Protein 2YH9 (pdb70)

Sequence (195 aa):
VSKIRRVGTQQQVAYALGTPLSDPFGTTNTWFYVFRQQPGHEGVTQQTLTLTFNSSGVLTNIDNKPVSKIRVGTQQQVAYALGTPLSDPFGTNTWFYVFRQQPGHEGVTQQTLTLTFNSSGVLTNIDNKPALVSKIRVGTQQQVAYALGTPLSDPFGTNTWFYVFRQQPGHEGVTQQTLTLTFNSSGVLTNIDNKPA

Foldseek 3Di:
DVCDDPDDQVSVCVRPNHDVDDCQQDFKDKAFDPPDPPDDDDDTWMWIWGDDNVRHTDDIDIDD/DVLDDPDDPVSVCVVPNDDVDDPPQDFKDKAFDPPDPPDDDDDTWMWIWGADRVRHTDDIDTPPDD/DWDDDPDDQVVVCVTPNDDVDDPAQDFKDKAFDPPDPPDDDDDTWMWIWGADNVGHTDDIDRPVD

Radius of gyration: 19.08 Å; Cα contacts (8 Å, |Δi|>4): 397; chains: 3; bounding box: 47×49×47 Å

Secondary structure (DSSP, 8-state):
-TT-----HHHHHHHH-S-----TT-SEEEEE--S-TT--SSS--EEEEEE-TTS-EEEEEEE-/-TT-----HHHHHHHH-S-----TT-SEEE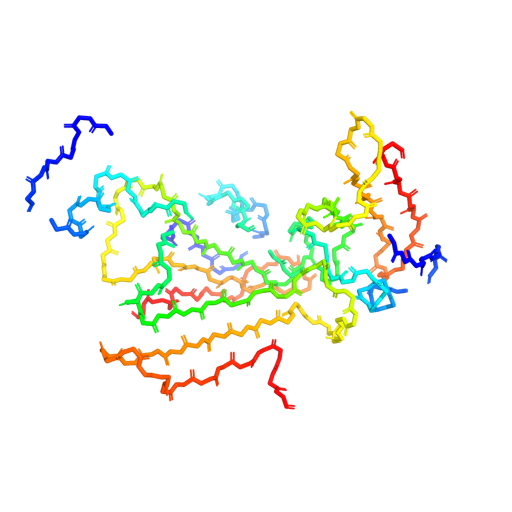EE--S-TT--SSS--EEEEEE-TTS-EEEEEEES--/--------HHHHHHHH-S-----TT-SEEEEE--S-TT--SSS--EEEEEE-TTS-EEEEE----

Solvent-accessible surface area: 13036 Å² total

InterPro domains:
  IPR007450 Outer membrane protein assembly factor BamE domain [PF04355] (35-104)
  IPR026592 Outer membrane protein assembly factor BamE [MF_00925] (4-112)
  IPR026592 Outer membrane protein assembly factor BamE [PTHR37482] (1-111)
  IPR037873 BamE-like [G3DSA:3.30.1450.10] (34-113)

CATH classification: 3.30.1450.10

GO terms:
  GO:0009279 cell outer membrane (C, EXP)
  GO:0042802 identical protein binding (F, IPI)
  GO:0005515 protein binding (F, IPI)
  GO:0005515 protein binding (F, IDA)
  GO:0043165 Gram-negative-bacterium-type cell outer membrane assembly (P, IDA)
  GO:0030674 protein-macromolecule adaptor activity (F, IDA)
  GO:1990063 Bam protein complex (C, IDA)
  GO:0051205 protein insertion into membrane (P, IDA)
  GO:0043165 Gram-negative-bacterium-type cell outer membrane assembly (P, IMP)
  GO:0051205 protein insertion into membrane (P, IMP)
  GO:0046677 response to antibiotic (P, IMP)
  GO:0030674 protein-macromolecule adaptor activity (F, IPI)
  GO:0016020 membrane (C, IDA)

B-factor: mean 21.8, std 9.08, range [7.45, 62.68]

Nearest PDB structures (foldseek):
  2yh9-assembly1_B  TM=1.015E+00  e=2.373E-11  Escherichia coli K-12
  2yh9-assembly1_C-2  TM=9.923E-01  e=1.498E-09  Escherichia coli K-12
  2kxx-assembly1_A  TM=4.843E-01  e=1.436E-06  Escherichia coli K-12
  2km7-assembly1_A  TM=4.233E-01  e=6.189E-07  Escherichia coli K-12
  7jrk-assembly1_B  TM=4.528E-01  e=9.337E-04  Pseudomonas aeruginosa

Structure (mmCIF, N/CA/C/O backbone):
data_2YH9
#
_entry.id   2YH9
#
_cell.length_a   69.660
_cell.length_b   96.520
_cell.length_c   50.490
_cell.angle_alpha   90.00
_cell.angle_beta   134.06
_cell.angle_gamma   90.00
#
_symmetry.space_group_name_H-M   'C 1 2 1'
#
loop_
_entity.id
_entity.type
_entity.pdbx_description
1 polymer 'SMALL PROTEIN A'
2 water water
#
loop_
_atom_site.group_PDB
_atom_site.id
_atom_site.type_symbol
_atom_site.label_atom_id
_atom_site.label_alt_id
_atom_site.label_comp_id
_atom_site.label_asym_id
_atom_site.label_entity_id
_atom_site.label_seq_id
_atom_site.pdbx_PDB_ins_code
_atom_site.Cartn_x
_atom_site.Cartn_y
_atom_site.Cartn_z
_atom_site.occupancy
_atom_site.B_iso_or_equiv
_atom_site.auth_seq_id
_atom_site.auth_comp_id
_atom_site.auth_asym_id
_atom_site.auth_atom_id
_atom_site.pdbx_PDB_model_num
ATOM 1 N N . VAL A 1 10 ? -21.390 51.075 -1.640 1.00 50.64 5 VAL A N 1
ATOM 2 C CA . VAL A 1 10 ? -21.535 51.492 -0.211 1.00 50.19 5 VAL A CA 1
ATOM 3 C C . VAL A 1 10 ? -23.018 51.651 0.219 1.00 49.86 5 VAL A C 1
ATOM 4 O O . VAL A 1 10 ? -23.409 51.316 1.345 1.00 50.13 5 VAL A O 1
ATOM 8 N N . SER A 1 11 ? -23.850 52.157 -0.687 1.00 48.43 6 SER A N 1
ATOM 9 C CA . SER A 1 11 ? -25.295 52.111 -0.495 1.00 46.71 6 SER A CA 1
ATOM 10 C C . SER A 1 11 ? -25.726 50.665 -0.745 1.00 45.09 6 SER A C 1
ATOM 11 O O . SER A 1 11 ? -26.888 50.283 -0.527 1.00 46.28 6 SER A O 1
ATOM 14 N N . LYS A 1 12 ? -24.771 49.853 -1.184 1.00 42.35 7 LYS A N 1
ATOM 15 C CA . LYS A 1 12 ? -25.026 48.452 -1.502 1.00 39.89 7 LYS A CA 1
ATOM 16 C C . LYS A 1 12 ? -24.998 47.576 -0.247 1.00 36.54 7 LYS A C 1
ATOM 17 O O . LYS A 1 12 ? -25.191 46.350 -0.339 1.00 37.48 7 LYS A O 1
ATOM 23 N N . ILE A 1 13 ? -24.752 48.182 0.918 1.00 31.14 8 ILE A N 1
ATOM 24 C CA . ILE A 1 13 ? -24.752 47.416 2.137 1.00 26.82 8 ILE A CA 1
ATOM 25 C C . ILE A 1 13 ? -25.721 47.967 3.189 1.00 25.77 8 ILE A C 1
ATOM 26 O O . ILE A 1 13 ? -26.044 49.166 3.191 1.00 26.94 8 ILE A O 1
ATOM 31 N N . ARG A 1 14 ? -26.146 47.073 4.084 1.00 24.38 9 ARG A N 1
ATOM 32 C CA A ARG A 1 14 ? -27.020 47.410 5.215 0.50 23.63 9 ARG A CA 1
ATOM 33 C CA B ARG A 1 14 ? -27.008 47.419 5.216 0.50 23.76 9 ARG A CA 1
ATOM 34 C C . ARG A 1 14 ? -26.686 46.623 6.497 1.00 22.36 9 ARG A C 1
ATOM 35 O O . ARG A 1 14 ? -26.393 45.420 6.439 1.00 21.40 9 ARG A O 1
ATOM 50 N N . VAL A 1 15 ? -26.763 47.289 7.645 1.00 21.74 10 VAL A N 1
ATOM 51 C CA . VAL A 1 15 ? -26.713 46.645 8.978 1.00 21.94 10 VAL A CA 1
ATOM 52 C C . VAL A 1 15 ? -27.548 45.372 9.002 1.00 20.89 10 VAL A C 1
ATOM 53 O O . VAL A 1 15 ? -28.671 45.342 8.447 1.00 21.04 10 VAL A O 1
ATOM 57 N N . GLY A 1 16 ? -27.004 44.306 9.585 1.00 20.38 11 GLY A N 1
ATOM 58 C CA . GLY A 1 16 ? -27.662 43.015 9.608 1.00 20.76 11 GLY A CA 1
ATOM 59 C C . GLY A 1 16 ? -27.153 42.031 8.587 1.00 21.60 11 GLY A C 1
ATOM 60 O O . GLY A 1 16 ? -27.500 40.849 8.627 1.00 21.13 11 GLY A O 1
ATOM 69 N N . THR A 1 18 ? -24.517 39.554 6.770 1.00 17.60 13 THR A N 1
ATOM 70 C CA . THR A 1 18 ? -23.430 38.634 7.193 1.00 18.19 13 THR A CA 1
ATOM 71 C C . THR A 1 18 ? -22.167 39.067 6.481 1.00 17.00 13 THR A C 1
ATOM 72 O O . THR A 1 18 ? -22.262 39.905 5.536 1.00 15.37 13 THR A O 1
ATOM 76 N N . GLN A 1 19 ? -21.001 38.580 6.926 1.00 16.76 14 GLN A N 1
ATOM 77 C CA . GLN A 1 19 ? -19.776 38.828 6.179 1.00 16.49 14 GLN A CA 1
ATOM 78 C C . GLN A 1 19 ? -19.839 38.356 4.713 1.00 16.59 14 GLN A C 1
ATOM 79 O O . GLN A 1 19 ? -19.313 39.041 3.820 1.00 16.47 14 GLN A O 1
ATOM 85 N N . GLN A 1 20 ? -20.538 37.246 4.444 1.00 19.04 15 GLN A N 1
ATOM 86 C CA . GLN A 1 20 ? -20.733 36.757 3.064 1.00 20.00 15 GLN A CA 1
ATOM 87 C C . GLN A 1 20 ? -21.539 37.722 2.207 1.00 20.19 15 GLN A C 1
ATOM 88 O O . GLN A 1 20 ? -21.192 37.936 1.042 1.00 20.72 15 GLN A O 1
ATOM 94 N N . GLN A 1 21 ? -22.601 38.310 2.759 1.00 20.06 16 GLN A N 1
ATOM 95 C CA . GLN A 1 21 ? -23.370 39.322 2.043 1.00 19.01 16 GLN A CA 1
ATOM 96 C C . GLN A 1 21 ? -22.599 40.606 1.766 1.00 17.69 16 GLN A C 1
ATOM 97 O O . GLN A 1 21 ? -22.687 41.179 0.672 1.00 16.85 16 GLN A O 1
ATOM 103 N N . VAL A 1 22 ? -21.888 41.116 2.754 1.00 15.52 17 VAL A N 1
ATOM 104 C CA . VAL A 1 22 ? -21.036 42.281 2.501 1.00 15.22 17 VAL A CA 1
ATOM 105 C C . VAL A 1 22 ? -19.929 42.015 1.458 1.00 15.35 17 VAL A C 1
ATOM 106 O O . VAL A 1 22 ? -19.685 42.859 0.566 1.00 15.53 17 VAL A O 1
ATOM 110 N N . ALA A 1 23 ? -19.200 40.904 1.625 1.00 15.50 18 ALA A N 1
ATOM 111 C CA . ALA A 1 23 ? -18.136 40.559 0.674 1.00 16.15 18 ALA A CA 1
ATOM 112 C C . ALA A 1 23 ? -18.694 40.347 -0.761 1.00 16.91 18 ALA A C 1
ATOM 113 O O . ALA A 1 23 ? -18.027 40.670 -1.773 1.00 16.13 18 ALA A O 1
ATOM 115 N N . TYR A 1 24 ? -19.910 39.837 -0.867 1.00 17.61 19 TYR A N 1
ATOM 116 C CA . TYR A 1 24 ? -20.566 39.751 -2.180 1.00 19.54 19 TYR A CA 1
ATOM 117 C C . TYR A 1 24 ? -20.848 41.140 -2.764 1.00 19.38 19 TYR A C 1
ATOM 118 O O . TYR A 1 24 ? -20.601 41.367 -3.949 1.00 19.39 19 TYR A O 1
ATOM 127 N N . ALA A 1 25 ? -21.270 42.085 -1.931 1.00 19.37 20 ALA A N 1
ATOM 128 C CA . ALA A 1 25 ? -21.536 43.486 -2.409 1.00 19.67 20 ALA A CA 1
ATOM 129 C C . ALA A 1 25 ? -20.307 44.333 -2.702 1.00 20.15 20 ALA A C 1
ATOM 130 O O . ALA A 1 25 ? -20.257 45.032 -3.723 1.00 20.40 20 ALA A O 1
ATOM 132 N N . LEU A 1 26 ? -19.304 44.286 -1.824 1.00 18.01 21 LEU A N 1
ATOM 133 C CA . LEU A 1 26 ? -18.169 45.201 -1.913 1.00 18.65 21 LEU A CA 1
ATOM 134 C C . LEU A 1 26 ? -16.861 44.522 -2.209 1.00 17.73 21 LEU A C 1
ATOM 135 O O . LEU A 1 26 ? -15.864 45.207 -2.514 1.00 17.68 21 LEU A O 1
ATOM 140 N N . GLY A 1 27 ? -16.828 43.209 -2.031 1.00 16.66 22 GLY A N 1
ATOM 141 C CA . GLY A 1 27 ? -15.569 42.461 -2.070 1.00 14.40 22 GLY A CA 1
ATOM 142 C C . GLY A 1 27 ? -15.131 42.385 -0.603 1.00 13.82 22 GLY A C 1
ATOM 143 O O . GLY A 1 27 ? -15.760 43.021 0.286 1.00 13.07 22 GLY A O 1
ATOM 144 N N . THR A 1 28 ? -14.078 41.613 -0.360 1.00 12.81 23 THR A N 1
ATOM 145 C CA . THR A 1 28 ? -13.442 41.516 0.965 1.00 12.75 23 THR A CA 1
ATOM 146 C C . THR A 1 28 ? -12.697 42.856 1.119 1.00 12.26 23 THR A C 1
ATOM 147 O O . THR A 1 28 ? -12.452 43.576 0.112 1.00 12.03 23 THR A O 1
ATOM 151 N N . PRO A 1 29 ? -12.347 43.217 2.367 1.00 12.05 24 PRO A N 1
ATOM 152 C CA . PRO A 1 29 ? -11.733 44.538 2.628 1.00 11.21 24 PRO A CA 1
ATOM 153 C C . PRO A 1 29 ? -10.230 44.519 2.342 1.00 11.69 24 PRO A C 1
ATOM 154 O O . PRO A 1 29 ? -9.663 43.416 2.230 1.00 12.34 24 PRO A O 1
ATOM 158 N N . LEU A 1 30 ? -9.628 45.696 2.213 1.00 10.31 25 LEU A N 1
ATOM 159 C CA . LEU A 1 30 ? -8.195 45.789 1.980 1.00 10.13 25 LEU A CA 1
ATOM 160 C C . LEU A 1 30 ? -7.545 45.234 3.267 1.00 12.05 25 LEU A C 1
ATOM 161 O O . LEU A 1 30 ? -6.515 44.533 3.197 1.00 10.68 25 LEU A O 1
ATOM 174 N N . SER A 1 32 ? -8.104 43.844 7.642 1.00 13.75 27 SER A N 1
ATOM 175 C CA . SER A 1 32 ? -9.056 43.477 8.710 1.00 14.94 27 SER A CA 1
ATOM 176 C C . SER A 1 32 ? -8.249 43.118 9.929 1.00 14.42 27 SER A C 1
ATOM 177 O O . SER A 1 32 ? -6.980 42.961 9.885 1.00 13.82 27 SER A O 1
ATOM 180 N N . ASP A 1 33 ? -8.921 43.080 11.073 1.00 14.17 28 ASP A N 1
ATOM 181 C CA . ASP A 1 33 ? -8.050 42.922 12.275 1.00 13.55 28 ASP A CA 1
ATOM 182 C C . ASP A 1 33 ? -7.690 41.447 12.394 1.00 14.32 28 ASP A C 1
ATOM 183 O O . ASP A 1 33 ? -8.571 40.608 12.252 1.00 15.67 28 ASP A O 1
ATOM 188 N N . PRO A 1 34 ? -6.401 41.123 12.632 1.00 13.86 29 PRO A N 1
ATOM 189 C CA . PRO A 1 34 ? -5.917 39.710 12.528 1.00 14.03 29 PRO A CA 1
ATOM 190 C C . PRO A 1 34 ? -6.326 38.870 13.756 1.00 14.24 29 PRO A C 1
ATOM 191 O O . PRO A 1 34 ? -6.390 37.647 13.663 1.00 14.29 29 PRO A O 1
ATOM 195 N N . PHE A 1 35 ? -6.642 39.547 14.869 1.00 15.15 30 PHE A N 1
ATOM 196 C CA . PHE A 1 35 ? -6.982 38.798 16.090 1.00 16.75 30 PHE A CA 1
ATOM 197 C C . PHE A 1 35 ? -8.384 38.143 15.954 1.00 17.69 30 PHE A C 1
ATOM 198 O O . PHE A 1 35 ? -9.292 38.768 15.465 1.00 20.77 30 PHE A O 1
ATOM 206 N N . GLY A 1 36 ? -8.497 36.862 16.351 1.00 19.00 31 GLY A N 1
ATOM 207 C CA . GLY A 1 36 ? -9.730 36.115 16.205 1.00 20.26 31 GLY A CA 1
ATOM 208 C C . GLY A 1 36 ? -9.880 35.326 14.916 1.00 20.63 31 GLY A C 1
ATOM 209 O O . GLY A 1 36 ? -10.724 34.477 14.852 1.00 21.54 31 GLY A O 1
ATOM 210 N N . THR A 1 37 ? -9.017 35.552 13.914 1.00 19.56 32 THR A N 1
ATOM 211 C CA A THR A 1 37 ? -9.102 34.826 12.653 0.50 18.31 32 THR A CA 1
ATOM 212 C CA B THR A 1 37 ? -9.118 34.824 12.648 0.50 19.74 32 THR A CA 1
ATOM 213 C C . THR A 1 37 ? -8.235 33.585 12.654 1.00 18.40 32 THR A C 1
ATOM 214 O O . THR A 1 37 ? -7.314 33.465 13.493 1.00 18.11 32 THR A O 1
ATOM 221 N N . ASN A 1 38 ? -8.488 32.680 11.695 1.00 18.06 33 ASN A N 1
ATOM 222 C CA . ASN A 1 38 ? -7.794 31.378 11.662 1.00 19.82 33 ASN A CA 1
ATOM 223 C C . ASN A 1 38 ? -6.483 31.274 10.879 1.00 18.39 33 ASN A C 1
ATOM 224 O O . ASN A 1 38 ? -5.700 30.367 11.117 1.00 18.29 33 ASN A O 1
ATOM 229 N N . THR A 1 39 ? -6.241 32.204 9.967 1.00 15.34 34 THR A N 1
ATOM 230 C CA . THR A 1 39 ? -5.044 32.148 9.143 1.00 15.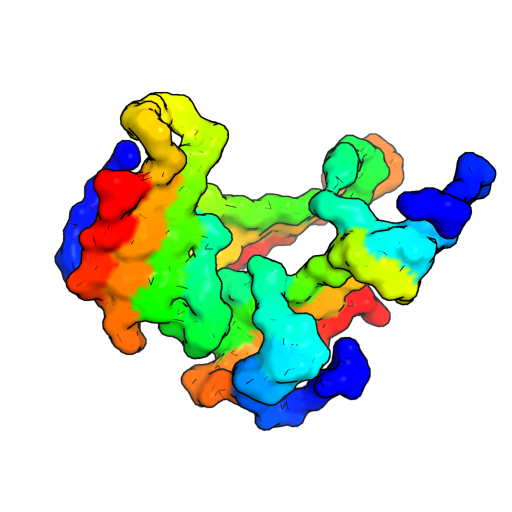74 34 THR A CA 1
ATOM 231 C C . THR A 1 39 ? -4.374 33.519 9.073 1.00 14.82 34 THR A C 1
ATOM 232 O O . THR A 1 39 ? -5.019 34.532 8.763 1.00 14.91 34 THR A O 1
ATOM 236 N N . TRP A 1 40 ? -3.078 33.507 9.363 1.00 12.88 35 TRP A N 1
ATOM 237 C CA . TRP A 1 40 ? -2.157 34.641 9.294 1.00 12.88 35 TRP A CA 1
ATOM 238 C C . TRP A 1 40 ? -1.063 34.331 8.283 1.00 13.02 35 TRP A C 1
ATOM 239 O O . TRP A 1 40 ? -0.457 33.223 8.323 1.00 13.81 35 TRP A O 1
ATOM 250 N N . PHE A 1 41 ? -0.789 35.311 7.413 1.00 11.49 36 PHE A N 1
ATOM 251 C CA . PHE A 1 41 ? 0.189 35.127 6.338 1.00 12.21 36 PHE A CA 1
ATOM 252 C C . PHE A 1 41 ? 1.219 36.229 6.397 1.00 11.81 36 PHE A C 1
ATOM 253 O O . PHE A 1 41 ? 0.866 37.434 6.370 1.00 11.63 36 PHE A O 1
ATOM 261 N N . TYR A 1 42 ? 2.501 35.848 6.495 1.00 10.65 37 TYR A N 1
ATOM 262 C CA . TYR A 1 42 ? 3.591 36.757 6.536 1.00 10.70 37 TYR A CA 1
ATOM 263 C C . TYR A 1 42 ? 4.349 36.666 5.240 1.00 12.14 37 TYR A C 1
ATOM 264 O O . TYR A 1 42 ? 4.528 35.565 4.667 1.00 12.29 37 TYR A O 1
ATOM 273 N N . VAL A 1 43 ? 4.800 37.834 4.750 1.00 12.61 38 VAL A N 1
ATOM 274 C CA . VAL A 1 43 ? 5.735 37.885 3.619 1.00 13.85 38 VAL A CA 1
ATOM 275 C C . VAL A 1 43 ? 6.845 38.804 4.063 1.00 14.30 38 VAL A C 1
ATOM 276 O O . VAL A 1 43 ? 6.634 40.008 4.233 1.00 14.40 38 VAL A O 1
ATOM 280 N N . PHE A 1 44 ? 8.045 38.259 4.277 1.00 15.56 39 PHE A N 1
ATOM 281 C CA . PHE A 1 44 ? 9.066 39.051 4.877 1.00 16.65 39 PHE A CA 1
ATOM 282 C C . PHE A 1 44 ? 9.845 39.855 3.857 1.00 16.49 39 PHE A C 1
ATOM 283 O O . PHE A 1 44 ? 10.876 39.389 3.376 1.00 17.05 39 PHE A O 1
ATOM 291 N N . ARG A 1 45 ? 9.340 41.043 3.533 1.00 16.41 40 ARG A N 1
ATOM 292 C CA . ARG A 1 45 ? 9.932 41.916 2.529 1.00 16.31 40 ARG A CA 1
ATOM 293 C C . ARG A 1 45 ? 10.523 43.137 3.142 1.00 16.04 40 ARG A C 1
ATOM 294 O O . ARG A 1 45 ? 10.056 43.613 4.183 1.00 15.58 40 ARG A O 1
ATOM 302 N N . GLN A 1 46 ? 11.464 43.690 2.394 1.00 14.73 41 GLN A N 1
ATOM 303 C CA . GLN A 1 46 ? 12.294 44.784 2.788 1.00 15.93 41 GLN A CA 1
ATOM 304 C C . GLN A 1 46 ? 12.815 44.653 4.217 1.00 17.98 41 GLN A C 1
ATOM 305 O O . GLN A 1 46 ? 12.903 45.652 4.906 1.00 19.61 41 GLN A O 1
ATOM 311 N N . GLN A 1 47 ? 13.159 43.431 4.596 1.00 19.81 42 GLN A N 1
ATOM 312 C CA . GLN A 1 47 ? 13.829 43.120 5.883 1.00 21.32 42 GLN A CA 1
ATOM 313 C C . GLN A 1 47 ? 15.197 42.512 5.600 1.00 20.87 42 GLN A C 1
ATOM 314 O O . GLN A 1 47 ? 15.287 41.425 5.045 1.00 21.11 42 GLN A O 1
ATOM 320 N N . PRO A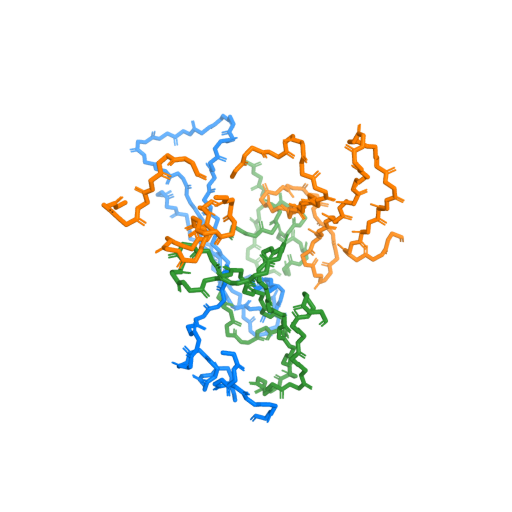 1 48 ? 16.278 43.219 5.962 1.00 22.12 43 PRO A N 1
ATOM 321 C CA . PRO A 1 48 ? 17.645 42.654 5.752 1.00 22.19 43 PRO A CA 1
ATOM 322 C C . PRO A 1 48 ? 17.776 41.249 6.345 1.00 22.93 43 PRO A C 1
ATOM 323 O O . PRO A 1 48 ? 17.023 40.881 7.276 1.00 23.03 43 PRO A O 1
ATOM 327 N N . GLY A 1 49 ? 18.703 40.456 5.836 1.00 22.35 44 GLY A N 1
ATOM 328 C CA . GLY A 1 49 ? 18.895 39.120 6.364 1.00 22.51 44 GLY A CA 1
ATOM 329 C C . GLY A 1 49 ? 18.145 38.040 5.642 1.00 22.34 44 GLY A C 1
ATOM 330 O O . GLY A 1 49 ? 18.252 36.877 5.997 1.00 22.62 44 GLY A O 1
ATOM 331 N N . HIS A 1 50 ? 17.414 38.416 4.595 1.00 20.69 45 HIS A N 1
ATOM 332 C CA . HIS A 1 50 ? 16.653 37.462 3.792 1.00 20.42 45 HIS A CA 1
ATOM 333 C C . HIS A 1 50 ? 17.619 36.467 3.121 1.00 20.54 45 HIS A C 1
ATOM 334 O O . HIS A 1 50 ? 18.641 36.871 2.618 1.00 19.78 45 HIS A O 1
ATOM 341 N N . GLU A 1 51 ? 17.241 35.186 3.059 1.00 22.44 46 GLU A N 1
ATOM 342 C CA . GLU A 1 51 ? 18.091 34.123 2.477 1.00 24.13 46 GLU A CA 1
ATOM 343 C C . GLU A 1 51 ? 17.276 33.230 1.540 1.00 24.45 46 GLU A C 1
ATOM 344 O O . GLU A 1 51 ? 16.071 33.095 1.745 1.00 25.13 46 GLU A O 1
ATOM 350 N N . GLY A 1 52 ? 17.917 32.646 0.528 1.00 24.52 47 GLY A N 1
ATOM 351 C CA . GLY A 1 52 ? 17.232 31.696 -0.354 1.00 24.09 47 GLY A CA 1
ATOM 352 C C . GLY A 1 52 ? 17.025 32.167 -1.768 1.00 22.97 47 GLY A C 1
ATOM 353 O O . GLY A 1 52 ? 17.399 33.282 -2.147 1.00 23.18 47 GLY A O 1
ATOM 354 N N . VAL A 1 53 ? 16.395 31.313 -2.558 1.00 22.36 48 VAL A N 1
ATOM 355 C CA . VAL A 1 53 ? 16.131 31.609 -3.957 1.00 22.23 48 VAL A CA 1
ATOM 356 C C . VAL A 1 53 ? 14.687 31.866 -4.207 1.00 21.24 48 VAL A C 1
ATOM 357 O O . VAL A 1 53 ? 14.247 31.996 -5.359 1.00 20.60 48 VAL A O 1
ATOM 361 N N . THR A 1 54 ? 13.933 31.985 -3.124 1.00 20.86 49 THR A N 1
ATOM 362 C CA . THR A 1 54 ? 12.579 32.436 -3.254 1.00 20.04 49 THR A CA 1
ATOM 363 C C . THR A 1 54 ? 12.130 33.300 -2.068 1.00 17.85 49 THR A C 1
ATOM 364 O O . THR A 1 54 ? 12.731 33.261 -1.005 1.00 17.66 49 THR A O 1
ATOM 368 N N . GLN A 1 55 ? 11.071 34.060 -2.274 1.00 17.14 50 GLN A N 1
ATOM 369 C CA . GLN A 1 55 ? 10.568 34.993 -1.200 1.00 16.31 50 GLN A CA 1
ATOM 370 C C . GLN A 1 55 ? 10.213 34.151 0.054 1.00 16.15 50 GLN A C 1
ATOM 371 O O . GLN A 1 55 ? 9.375 33.256 -0.009 1.00 16.23 50 GLN A O 1
ATOM 377 N N . GLN A 1 56 ? 10.808 34.468 1.194 1.00 16.33 51 GLN A N 1
ATOM 378 C CA . GLN A 1 56 ? 10.426 33.800 2.444 1.00 17.11 51 GLN A CA 1
ATOM 379 C C . GLN A 1 56 ? 8.991 34.200 2.847 1.00 15.99 51 GLN A C 1
ATOM 380 O O . GLN A 1 56 ? 8.625 35.399 2.814 1.00 15.72 51 GLN A O 1
ATOM 386 N N . THR A 1 57 ? 8.178 33.214 3.260 1.00 15.20 52 THR A N 1
ATOM 387 C CA . THR A 1 57 ? 6.814 33.542 3.723 1.00 14.82 52 THR A CA 1
ATOM 388 C C . THR A 1 57 ? 6.519 32.603 4.898 1.00 16.10 52 THR A C 1
ATOM 389 O O . THR A 1 57 ? 7.307 31.655 5.162 1.00 15.58 52 THR A O 1
ATOM 393 N N . LEU A 1 58 ? 5.371 32.819 5.555 1.00 14.70 53 LEU A N 1
ATOM 394 C CA . LEU A 1 58 ? 4.990 31.962 6.666 1.00 14.83 53 LEU A CA 1
ATOM 395 C C . LEU A 1 58 ? 3.488 31.983 6.762 1.00 14.87 53 LEU A C 1
ATOM 396 O O . LEU A 1 58 ? 2.894 33.056 6.766 1.00 14.17 53 LEU A O 1
ATOM 401 N N . THR A 1 59 ? 2.853 30.797 6.757 1.00 14.07 54 THR A N 1
ATOM 402 C CA . THR A 1 59 ? 1.448 30.718 6.953 1.00 15.57 54 THR A CA 1
ATOM 403 C C . THR A 1 59 ? 1.161 30.045 8.281 1.00 15.20 54 THR A C 1
ATOM 404 O O . THR A 1 59 ? 1.589 28.904 8.465 1.00 15.27 54 THR A O 1
ATOM 408 N N . LEU A 1 60 ? 0.413 30.723 9.166 1.00 15.10 55 LEU A N 1
ATOM 409 C CA . LEU A 1 60 ? 0.027 30.191 10.481 1.00 15.05 55 LEU A CA 1
ATOM 410 C C . LEU A 1 60 ? -1.447 29.912 10.579 1.00 15.09 55 LEU A C 1
ATOM 411 O O . LEU A 1 60 ? -2.290 30.722 10.148 1.00 15.12 55 LEU A O 1
ATOM 416 N N . THR A 1 61 ? -1.763 28.732 11.108 1.00 13.89 56 THR A N 1
ATOM 417 C CA . THR A 1 61 ? -3.117 28.343 11.351 1.00 15.30 56 THR A CA 1
ATOM 418 C C . THR A 1 61 ? -3.398 28.336 12.829 1.00 15.46 56 THR A C 1
ATOM 419 O O . THR A 1 61 ? -2.575 27.801 13.641 1.00 15.73 56 THR A O 1
ATOM 423 N N . PHE A 1 62 ? -4.512 28.957 13.202 1.00 15.64 57 PHE A N 1
ATOM 424 C CA . PHE A 1 62 ? -4.975 29.033 14.553 1.00 16.31 57 PHE A CA 1
ATOM 425 C C . PHE A 1 62 ? -6.337 28.347 14.682 1.00 17.46 57 PHE A C 1
ATOM 426 O O . PHE A 1 62 ? -7.208 28.397 13.780 1.00 17.67 57 PHE A O 1
ATOM 434 N N . ASN A 1 63 ? -6.559 27.715 15.825 1.00 18.36 58 ASN A N 1
ATOM 435 C CA . ASN A 1 63 ? -7.924 27.156 16.083 1.00 20.02 58 ASN A CA 1
ATOM 436 C C . ASN A 1 63 ? -8.898 28.222 16.561 1.00 21.30 58 ASN A C 1
ATOM 437 O O . ASN A 1 63 ? -8.509 29.392 16.700 1.00 21.35 58 ASN A O 1
ATOM 442 N N . SER A 1 64 ? -10.164 27.844 16.835 1.00 23.86 59 SER A N 1
ATOM 443 C CA . SER A 1 64 ? -11.136 28.863 17.201 1.00 26.10 59 SER A CA 1
ATOM 444 C C . SER A 1 64 ? -10.850 29.522 18.525 1.00 26.42 59 SER A C 1
ATOM 445 O O . SER A 1 64 ? -11.443 30.550 18.816 1.00 27.68 59 SER A O 1
ATOM 448 N N . SER A 1 65 ? -9.931 28.963 19.319 1.00 25.21 60 SER A N 1
ATOM 449 C CA . SER A 1 65 ? -9.527 29.610 20.572 1.00 25.12 60 SER A CA 1
ATOM 450 C C . SER A 1 65 ? -8.305 30.534 20.423 1.00 24.80 60 SER A C 1
ATOM 451 O O . SER A 1 65 ? -7.807 31.061 21.417 1.00 25.52 60 SER A O 1
ATOM 454 N N . GLY A 1 66 ? -7.767 30.690 19.213 1.00 23.23 61 GLY A N 1
ATOM 455 C CA . GLY A 1 66 ? -6.635 31.609 19.039 1.00 22.09 61 GLY A CA 1
ATOM 456 C C . GLY A 1 66 ? -5.294 30.974 19.351 1.00 20.89 61 GLY A C 1
ATOM 457 O O . GLY A 1 66 ? -4.300 31.673 19.609 1.00 20.47 61 GLY A O 1
ATOM 458 N N . VAL A 1 67 ? -5.266 29.634 19.352 1.00 19.08 62 VAL A N 1
ATOM 459 C CA . VAL A 1 67 ? -4.031 28.915 19.602 1.00 18.02 62 VAL A CA 1
ATOM 460 C C . VAL A 1 67 ? -3.404 28.430 18.326 1.00 16.39 62 VAL A C 1
ATOM 461 O O . VAL A 1 67 ? -4.064 27.853 17.487 1.00 16.25 62 VAL A O 1
ATOM 465 N N . LEU A 1 68 ? -2.100 28.637 18.215 1.00 14.38 63 LEU A N 1
ATOM 466 C CA . LEU A 1 68 ? -1.352 28.175 17.026 1.00 14.71 63 LEU A CA 1
ATOM 467 C C . LEU A 1 68 ? -1.328 26.639 16.876 1.00 15.24 63 LEU A C 1
ATOM 468 O O . LEU A 1 68 ? -0.764 25.908 17.778 1.00 15.46 63 LEU A O 1
ATOM 473 N N . THR A 1 69 ? -1.917 26.143 15.775 1.00 15.22 64 THR A N 1
ATOM 474 C CA . THR A 1 69 ? -1.899 24.698 15.479 1.00 17.56 64 THR A CA 1
ATOM 475 C C . THR A 1 69 ? -1.022 24.211 14.320 1.00 17.62 64 THR A C 1
ATOM 476 O O . THR A 1 69 ? -0.669 23.030 14.259 1.00 16.69 64 THR A O 1
ATOM 480 N N . ASN A 1 70 ? -0.627 25.097 13.410 1.00 16.93 65 ASN A N 1
ATOM 481 C CA . ASN A 1 70 ? 0.254 24.682 12.335 1.00 18.05 65 ASN A CA 1
ATOM 482 C C . ASN A 1 70 ? 1.170 25.815 11.902 1.00 18.39 65 ASN A C 1
ATOM 483 O O . ASN A 1 70 ? 0.737 26.972 11.790 1.00 17.14 65 ASN A O 1
ATOM 488 N N . ILE A 1 71 ? 2.419 25.469 11.644 1.00 18.96 66 ILE A N 1
ATOM 489 C CA . ILE A 1 71 ? 3.436 26.413 11.201 1.00 20.24 66 ILE A CA 1
ATOM 490 C C . ILE A 1 71 ? 3.867 25.965 9.812 1.00 21.72 66 ILE A C 1
ATOM 491 O O . ILE A 1 71 ? 4.428 24.866 9.633 1.00 21.95 66 ILE A O 1
ATOM 496 N N . ASP A 1 72 ? 3.603 26.787 8.801 1.00 21.90 67 ASP A N 1
ATOM 497 C CA . ASP A 1 72 ? 3.971 26.397 7.462 1.00 22.61 67 ASP A CA 1
ATOM 498 C C . ASP A 1 72 ? 4.935 27.392 6.843 1.00 23.03 67 ASP A C 1
ATOM 499 O O . ASP A 1 72 ? 4.540 28.528 6.457 1.00 20.41 67 ASP A O 1
ATOM 504 N N . ASN A 1 73 ? 6.203 26.998 6.824 1.00 24.43 68 ASN A N 1
ATOM 505 C CA . ASN A 1 73 ? 7.236 27.773 6.166 1.00 27.55 68 ASN A CA 1
ATOM 506 C C . ASN A 1 73 ? 7.348 27.440 4.698 1.00 29.20 68 ASN A C 1
ATOM 507 O O . ASN A 1 73 ? 7.050 26.366 4.226 1.00 29.91 68 ASN A O 1
ATOM 512 N N . LYS A 1 74 ? 7.778 28.405 3.942 1.00 32.12 69 LYS A N 1
ATOM 513 C CA . LYS A 1 74 ? 7.818 28.215 2.519 1.00 33.67 69 LYS A CA 1
ATOM 514 C C . LYS A 1 74 ? 8.934 29.157 2.124 1.00 34.49 69 LYS A C 1
ATOM 515 O O . LYS A 1 74 ? 8.937 30.365 2.496 1.00 32.71 69 LYS A O 1
ATOM 521 N N . PRO A 1 75 ? 9.985 28.556 1.558 1.00 35.43 70 PRO A N 1
ATOM 522 C CA . PRO A 1 75 ? 10.054 27.090 1.547 1.00 36.28 70 PRO A CA 1
ATOM 523 C C . PRO A 1 75 ? 1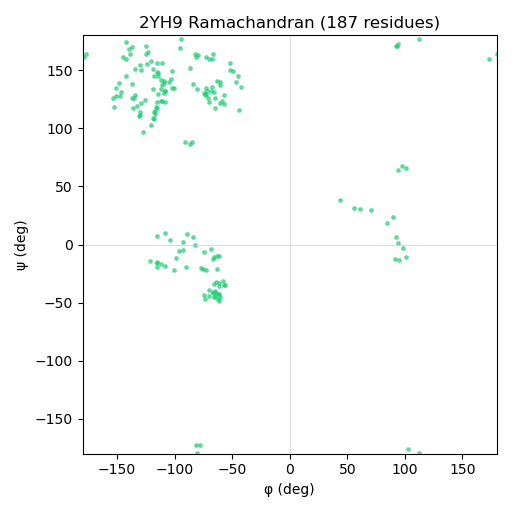0.402 26.509 2.940 1.00 37.24 70 PRO A C 1
ATOM 524 O O . PRO A 1 75 ? 10.995 27.201 3.803 1.00 37.73 70 PRO A O 1
ATOM 528 N N . VAL B 1 10 ? -4.654 56.237 -18.293 1.00 34.55 5 VAL B N 1
ATOM 529 C CA . VAL B 1 10 ? -5.478 56.108 -19.525 1.00 34.16 5 VAL B CA 1
ATOM 530 C C . VAL B 1 10 ? -5.517 57.419 -20.328 1.00 33.87 5 VAL B C 1
ATOM 531 O O . VAL B 1 10 ? -4.997 58.472 -19.885 1.00 33.40 5 VAL B O 1
ATOM 535 N N . SER B 1 11 ? -6.141 57.339 -21.509 1.00 32.49 6 SER B N 1
ATOM 536 C CA . SER B 1 11 ? -6.453 58.511 -22.339 1.00 31.84 6 SER B CA 1
ATOM 537 C C . SER B 1 11 ? -7.529 59.496 -21.777 1.00 30.91 6 SER B C 1
ATOM 538 O O . SER B 1 11 ? -7.781 60.536 -22.371 1.00 31.25 6 SER B O 1
ATOM 541 N N . LYS B 1 12 ? -8.142 59.170 -20.641 1.00 29.92 7 LYS B N 1
ATOM 542 C CA . LYS B 1 12 ? -9.179 60.001 -20.019 1.00 28.74 7 LYS B CA 1
ATOM 543 C C . LYS B 1 12 ? -8.614 61.048 -19.052 1.00 27.05 7 LYS B C 1
ATOM 544 O O . LYS B 1 12 ? -9.376 61.661 -18.307 1.00 27.27 7 LYS B O 1
ATOM 550 N N . ILE B 1 13 ? -7.298 61.232 -19.014 1.00 24.14 8 ILE B N 1
ATOM 551 C CA . ILE B 1 13 ? -6.740 62.332 -18.226 1.00 22.40 8 ILE B CA 1
ATOM 552 C C . ILE B 1 13 ? -5.962 63.314 -19.105 1.00 21.18 8 ILE B C 1
ATOM 553 O O . ILE B 1 13 ? -5.417 62.935 -20.132 1.00 20.60 8 ILE B O 1
ATOM 558 N N . ARG B 1 14 ? -5.932 64.566 -18.669 1.00 19.83 9 ARG B N 1
ATOM 559 C CA . ARG B 1 14 ? -5.280 65.639 -19.410 1.00 20.66 9 ARG B CA 1
ATOM 560 C C .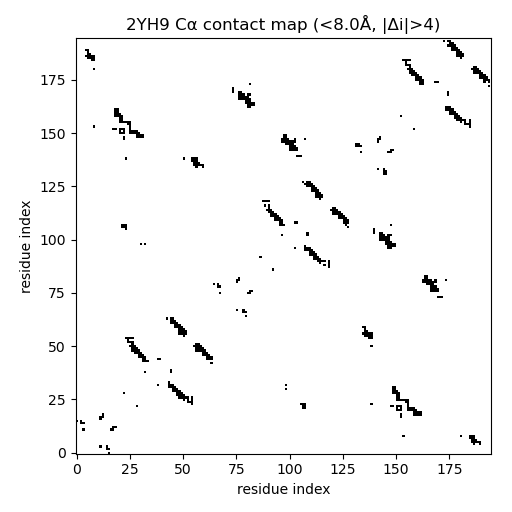 ARG B 1 14 ? -4.504 66.512 -18.481 1.00 19.29 9 ARG B C 1
ATOM 561 O O . ARG B 1 14 ? -4.956 66.861 -17.422 1.00 18.11 9 ARG B O 1
ATOM 569 N N . VAL B 1 15 ? -3.333 66.890 -18.913 1.00 20.85 10 VAL B N 1
ATOM 570 C CA . VAL B 1 15 ? -2.652 67.958 -18.262 1.00 21.86 10 VAL B CA 1
ATOM 571 C C . VAL B 1 15 ? -3.625 69.148 -18.029 1.00 20.74 10 VAL B C 1
ATOM 572 O O . VAL B 1 15 ? -4.510 69.430 -18.831 1.00 20.43 10 VAL B O 1
ATOM 576 N N . GLY B 1 16 ? -3.491 69.760 -16.865 1.00 20.17 11 GLY B N 1
ATOM 577 C CA . GLY B 1 16 ? -4.393 70.834 -16.438 1.00 20.66 11 GLY B CA 1
ATOM 578 C C . GLY B 1 16 ? -5.508 70.367 -15.525 1.00 21.35 11 GLY B C 1
ATOM 579 O O . GLY B 1 16 ? -6.177 71.181 -14.881 1.00 21.00 11 GLY B O 1
ATOM 588 N N . THR B 1 18 ? -7.429 68.907 -12.231 1.00 17.83 13 THR B N 1
ATOM 589 C CA . THR B 1 18 ? -7.250 68.991 -10.786 1.00 18.09 13 THR B CA 1
ATOM 590 C C . THR B 1 18 ? -7.170 67.528 -10.257 1.00 17.14 13 THR B C 1
ATOM 591 O O . THR B 1 18 ? -7.493 66.566 -10.960 1.00 14.97 13 THR B O 1
ATOM 595 N N . GLN B 1 19 ? -6.688 67.382 -9.024 1.00 16.66 14 GLN B N 1
ATOM 596 C CA . GLN B 1 19 ? -6.681 66.050 -8.403 1.00 16.72 14 GLN B CA 1
ATOM 597 C C . GLN B 1 19 ? -8.059 65.422 -8.335 1.00 16.94 14 GLN B C 1
ATOM 598 O O . GLN B 1 19 ? -8.172 64.227 -8.501 1.00 16.27 14 GLN B O 1
ATOM 604 N N . GLN B 1 20 ? -9.122 66.223 -8.130 1.00 19.12 15 GLN B N 1
ATOM 605 C CA . GLN B 1 20 ? -10.520 65.679 -8.206 1.00 20.06 15 GLN B CA 1
ATOM 606 C C . GLN B 1 20 ? -10.892 65.129 -9.556 1.00 20.11 15 GLN B C 1
ATOM 607 O O . GLN B 1 20 ? -11.496 64.078 -9.621 1.00 20.37 15 GLN B O 1
ATOM 613 N N . GLN B 1 21 ? -10.602 65.870 -10.636 1.00 20.09 16 GLN B N 1
ATOM 614 C CA . GLN B 1 21 ? -10.889 65.337 -11.956 1.00 18.92 16 GLN B CA 1
ATOM 615 C C . GLN B 1 21 ? -10.120 64.055 -12.239 1.00 17.40 16 GLN B C 1
ATOM 616 O O . GLN B 1 21 ? -10.603 63.153 -12.901 1.00 16.61 16 GLN B O 1
ATOM 622 N N . VAL B 1 22 ? -8.872 64.050 -11.861 1.00 15.35 17 VAL B N 1
ATOM 623 C CA . VAL B 1 22 ? -8.012 62.825 -12.099 1.00 14.93 17 VAL B CA 1
ATOM 624 C C . VAL B 1 22 ? -8.505 61.630 -11.315 1.00 15.02 17 VAL B C 1
ATOM 625 O O . VAL B 1 22 ? -8.668 60.512 -11.851 1.00 15.34 17 VAL B O 1
ATOM 629 N N . ALA B 1 23 ? -8.812 61.896 -10.039 1.00 15.39 18 ALA B N 1
ATOM 630 C CA . ALA B 1 23 ? -9.409 60.830 -9.179 1.00 16.04 18 ALA B CA 1
ATOM 631 C C . ALA B 1 23 ? -10.794 60.352 -9.661 1.00 16.58 18 ALA B C 1
ATOM 632 O O . ALA B 1 23 ? -11.137 59.193 -9.523 1.00 15.38 18 ALA B O 1
ATOM 634 N N . TYR B 1 24 ? -11.582 61.243 -10.262 1.00 17.37 19 TYR B N 1
ATOM 635 C CA . TYR B 1 24 ? -12.876 60.793 -10.838 1.00 19.35 19 TYR B CA 1
ATOM 636 C C . TYR B 1 24 ? -12.673 59.912 -12.073 1.00 19.08 19 TYR B C 1
ATOM 637 O O . TYR B 1 24 ? -13.342 58.905 -12.223 1.00 18.91 19 TYR B O 1
ATOM 646 N N . ALA B 1 25 ? -11.701 60.261 -12.911 1.00 18.95 20 ALA B N 1
ATOM 647 C CA . ALA B 1 25 ? -11.349 59.455 -14.098 1.00 19.48 20 ALA B CA 1
ATOM 648 C C . ALA B 1 25 ? -10.686 58.124 -13.833 1.00 19.81 20 ALA B C 1
ATOM 649 O O . ALA B 1 25 ? -11.061 57.155 -14.452 1.00 20.00 20 ALA B O 1
ATOM 651 N N . LEU B 1 26 ? -9.699 58.086 -12.900 1.00 17.90 21 LEU B N 1
ATOM 652 C CA . LEU B 1 26 ? -8.867 56.883 -12.669 1.00 18.72 21 LEU B CA 1
ATOM 653 C C . LEU B 1 26 ? -9.026 56.228 -11.277 1.00 17.57 21 LEU B C 1
ATOM 654 O O . LEU B 1 26 ? -8.546 55.100 -11.049 1.00 16.83 21 LEU B O 1
ATOM 659 N N . GLY B 1 27 ? -9.637 56.974 -10.345 1.00 16.25 22 GLY B N 1
ATOM 660 C CA . GLY B 1 27 ? -9.671 56.559 -8.945 1.00 14.59 22 GLY B CA 1
ATOM 661 C C . GLY B 1 27 ? -8.430 57.238 -8.339 1.00 13.61 22 GLY B C 1
ATOM 662 O O . GLY B 1 27 ? -7.612 57.835 -9.066 1.00 12.78 22 GLY B O 1
ATOM 663 N N . THR B 1 28 ? -8.310 57.176 -7.011 1.00 12.62 23 THR B N 1
ATOM 664 C CA . THR B 1 28 ? -7.060 57.587 -6.328 1.00 12.57 23 THR B CA 1
ATOM 665 C C . THR B 1 28 ? -5.974 56.572 -6.645 1.00 12.21 23 THR B C 1
ATOM 666 O O . THR B 1 28 ? -6.222 55.433 -7.037 1.00 12.26 23 THR B O 1
ATOM 670 N N . PRO B 1 29 ? -4.698 56.954 -6.483 1.00 11.47 24 PRO B N 1
ATOM 671 C CA . PRO B 1 29 ? -3.606 56.083 -6.844 1.00 11.82 24 PRO B CA 1
ATOM 672 C C . PRO B 1 29 ? -3.315 55.049 -5.770 1.00 12.05 24 PRO B C 1
ATOM 673 O O . PRO B 1 29 ? -3.802 55.174 -4.634 1.00 11.90 24 PRO B O 1
ATOM 677 N N . LEU B 1 30 ? -2.611 53.980 -6.146 1.00 11.50 25 LEU B N 1
ATOM 678 C CA . LEU B 1 30 ? -2.194 52.969 -5.159 1.00 9.93 25 LEU B CA 1
ATOM 679 C C . LEU B 1 30 ? -1.283 53.615 -4.132 1.00 12.05 25 LEU B C 1
ATOM 680 O O . LEU B 1 30 ? -1.428 53.320 -2.945 1.00 10.69 25 LEU B O 1
ATOM 693 N N . SER B 1 32 ? 1.157 57.373 -2.979 1.00 13.91 27 SER B N 1
ATOM 694 C CA . SER B 1 32 ? 1.414 58.805 -3.293 1.00 14.79 27 SER B CA 1
ATOM 695 C C . SER B 1 32 ? 2.490 59.277 -2.416 1.00 14.35 27 SER B C 1
ATOM 696 O O . SER B 1 32 ? 2.834 58.585 -1.405 1.00 13.96 27 SER B O 1
ATOM 699 N N . ASP B 1 33 ? 3.081 60.399 -2.751 1.00 14.26 28 ASP B N 1
ATOM 700 C CA . ASP B 1 33 ? 4.164 60.897 -1.845 1.00 13.78 28 ASP B CA 1
ATOM 701 C C . ASP B 1 33 ? 3.518 61.473 -0.591 1.00 14.42 28 ASP B C 1
ATOM 702 O O . ASP B 1 33 ? 2.532 62.224 -0.701 1.00 16.26 28 ASP B O 1
ATOM 707 N N . PRO B 1 34 ? 3.980 61.071 0.609 1.00 13.98 29 PRO B N 1
ATOM 708 C CA . PRO B 1 34 ? 3.294 61.477 1.854 1.00 13.95 29 PRO B CA 1
ATOM 709 C C . PRO B 1 34 ? 3.526 62.956 2.182 1.00 14.32 29 PRO B C 1
ATOM 710 O O . PRO B 1 34 ? 2.727 63.572 2.889 1.00 14.45 29 PRO B O 1
ATOM 714 N N . PHE B 1 35 ? 4.599 63.553 1.642 1.00 15.91 30 PHE B N 1
ATOM 715 C CA . PHE B 1 35 ? 4.976 64.956 2.009 1.00 17.02 30 PHE B CA 1
ATOM 716 C C . PHE B 1 35 ? 3.987 65.911 1.355 1.00 17.94 30 PHE B C 1
ATOM 717 O O . PHE B 1 35 ? 3.675 65.766 0.136 1.00 21.19 30 PHE B O 1
ATOM 725 N N . GLY B 1 36 ? 3.396 66.834 2.125 1.00 18.83 31 GLY B N 1
ATOM 726 C CA . GLY B 1 36 ? 2.455 67.825 1.583 1.00 19.97 31 GLY B CA 1
ATOM 727 C C . GLY B 1 36 ? 1.024 67.464 1.847 1.00 20.34 31 GLY B C 1
ATOM 728 O O . GLY B 1 36 ? 0.147 68.285 1.722 1.00 21.42 31 GLY B O 1
ATOM 729 N N . THR B 1 37 ? 0.753 66.248 2.321 1.00 19.22 32 THR B N 1
ATOM 730 C CA . THR B 1 37 ? -0.650 65.860 2.578 1.00 19.42 32 THR B CA 1
ATOM 731 C C . THR B 1 37 ? -1.018 66.107 4.062 1.00 18.49 32 THR B C 1
ATOM 732 O O . THR B 1 37 ? -0.139 66.295 4.914 1.00 17.87 32 THR B O 1
ATOM 736 N N . ASN B 1 38 ? -2.305 66.006 4.381 1.00 18.17 33 ASN B N 1
ATOM 737 C CA . ASN B 1 38 ? -2.737 66.284 5.782 1.00 20.05 33 ASN B CA 1
ATOM 738 C C . ASN B 1 38 ? -2.961 65.062 6.677 1.00 18.41 33 ASN B C 1
ATOM 739 O O . ASN B 1 38 ? -3.147 65.184 7.883 1.00 18.39 33 ASN B O 1
ATOM 744 N N . THR B 1 39 ? -2.985 63.861 6.093 1.00 15.52 34 THR B N 1
ATOM 745 C CA . THR B 1 39 ? -3.227 62.712 6.951 1.00 15.36 34 THR B CA 1
ATOM 746 C C . THR B 1 39 ? -2.248 61.585 6.613 1.00 14.60 34 THR B C 1
ATOM 747 O O . THR B 1 39 ? -2.157 61.202 5.450 1.00 14.62 34 THR B O 1
ATOM 751 N N . TRP B 1 40 ? -1.522 61.079 7.616 1.00 12.41 35 TRP B N 1
ATOM 752 C CA . TRP B 1 40 ? -0.683 59.940 7.522 1.00 12.24 35 TRP B CA 1
ATOM 753 C C . TRP B 1 40 ? -1.218 58.806 8.408 1.00 12.77 35 TRP B C 1
ATOM 754 O O . TRP B 1 40 ? -1.656 59.048 9.543 1.00 13.55 35 TRP B O 1
ATOM 765 N N . PHE B 1 41 ? -1.061 57.571 7.943 1.00 11.52 36 PHE B N 1
ATOM 766 C CA . PHE B 1 41 ? -1.651 56.427 8.620 1.00 11.91 36 PHE B CA 1
ATOM 767 C C . PHE B 1 41 ? -0.605 55.343 8.663 1.00 12.08 36 PHE B C 1
ATOM 768 O O . PHE B 1 41 ? -0.152 54.805 7.572 1.00 10.71 36 PHE B O 1
ATOM 776 N N . TYR B 1 42 ? -0.224 54.984 9.888 1.00 10.62 37 TYR B N 1
ATOM 777 C CA . TYR B 1 42 ? 0.739 53.928 10.084 1.00 10.73 37 TYR B CA 1
ATOM 778 C C . TYR B 1 42 ? 0.018 52.650 10.521 1.00 12.12 37 TYR B C 1
ATOM 779 O O . TYR B 1 42 ? -0.992 52.694 11.276 1.00 12.44 37 TYR B O 1
ATOM 788 N N . VAL B 1 43 ? 0.498 51.521 10.021 1.00 12.55 38 VAL B N 1
ATOM 789 C CA . VAL B 1 43 ? -0.029 50.224 10.484 1.00 14.01 38 VAL B CA 1
ATOM 790 C C . VAL B 1 43 ? 1.197 49.432 10.815 1.00 14.30 38 VAL B C 1
ATOM 791 O O . VAL B 1 43 ? 2.050 49.093 9.947 1.00 14.21 38 VAL B O 1
ATOM 795 N N . PHE B 1 44 ? 1.341 49.130 12.089 1.00 15.26 39 PHE B N 1
ATOM 796 C CA . PHE B 1 44 ? 2.591 48.522 12.481 1.00 16.60 39 PHE B CA 1
ATOM 797 C C . PHE B 1 44 ? 2.510 46.973 12.400 1.00 16.47 39 PHE B C 1
ATOM 798 O O . PHE B 1 44 ? 2.205 46.311 13.418 1.00 16.37 39 PHE B O 1
ATOM 806 N N . ARG B 1 45 ? 2.820 46.434 11.218 1.00 16.26 40 ARG B N 1
ATOM 807 C CA . ARG B 1 45 ? 2.719 45.001 10.987 1.00 16.24 40 ARG B CA 1
ATOM 808 C C . ARG B 1 45 ? 4.086 44.421 10.716 1.00 16.41 40 ARG B C 1
ATOM 809 O O . ARG B 1 45 ? 5.016 45.134 10.308 1.00 14.74 40 ARG B O 1
ATOM 817 N N . GLN B 1 46 ? 4.214 43.104 10.976 1.00 15.24 41 GLN B N 1
ATOM 818 C CA . GLN B 1 46 ? 5.414 42.301 10.748 1.00 15.65 41 GLN B CA 1
ATOM 819 C C . GLN B 1 46 ? 6.577 42.933 11.494 1.00 18.37 41 GLN B C 1
ATOM 820 O O . GLN B 1 46 ? 7.744 42.842 11.088 1.00 19.71 41 GLN B O 1
ATOM 826 N N . GLN B 1 47 ? 6.237 43.565 12.609 1.00 19.84 42 GLN B N 1
ATOM 827 C CA . GLN B 1 47 ? 7.209 44.208 13.468 1.00 21.37 42 GLN B CA 1
ATOM 828 C C . GLN B 1 47 ? 7.159 43.554 14.811 1.00 21.18 42 GLN B C 1
ATOM 829 O O . GLN B 1 47 ? 6.154 43.704 15.528 1.00 21.55 42 GLN B O 1
ATOM 835 N N . PRO B 1 48 ? 8.211 42.775 15.174 1.00 21.80 43 PRO B N 1
ATOM 836 C CA . PRO B 1 48 ? 8.269 42.191 16.524 1.00 22.10 43 PRO B CA 1
ATOM 837 C C . PRO B 1 48 ? 8.005 43.221 17.669 1.00 23.13 43 PRO B C 1
ATOM 838 O O . PRO B 1 48 ? 8.268 44.436 17.508 1.00 23.45 43 PRO B O 1
ATOM 842 N N . GLY B 1 49 ? 7.441 42.757 18.772 1.00 22.10 44 GLY B N 1
ATOM 843 C CA . GLY B 1 49 ? 7.119 43.624 19.891 1.00 22.48 44 GLY B CA 1
ATOM 844 C C . GLY B 1 49 ? 5.665 44.089 19.969 1.00 22.32 44 GLY B C 1
ATOM 845 O O . GLY B 1 49 ? 5.298 44.840 20.882 1.00 22.35 44 GLY B O 1
ATOM 846 N N . HIS B 1 50 ? 4.851 43.710 18.985 1.00 20.30 45 HIS B N 1
ATOM 847 C CA . HIS B 1 50 ? 3.453 44.140 18.960 1.00 20.03 45 HIS B CA 1
ATOM 848 C C . HIS B 1 50 ? 2.780 43.618 20.215 1.00 20.59 45 HIS B C 1
ATOM 849 O O . HIS B 1 50 ? 3.000 42.446 20.613 1.00 19.66 45 HIS B O 1
ATOM 856 N N . GLU B 1 51 ? 1.928 44.450 20.801 1.00 22.12 46 GLU B N 1
ATOM 857 C CA . GLU B 1 51 ? 1.143 44.115 21.999 1.00 23.82 46 GLU B CA 1
ATOM 858 C C . GLU B 1 51 ? -0.357 44.438 21.828 1.00 24.26 46 GLU B C 1
ATOM 859 O O . GLU B 1 51 ? -0.703 45.328 21.062 1.00 24.78 46 GLU B O 1
ATOM 865 N N . GLY B 1 52 ? -1.210 43.732 22.572 1.00 24.26 47 GLY B N 1
ATOM 866 C CA . GLY B 1 52 ? -2.640 44.041 22.567 1.00 24.02 47 GLY B CA 1
ATOM 867 C C . GLY B 1 52 ? -3.481 43.094 21.744 1.00 22.92 47 GLY B C 1
ATOM 868 O O . GLY B 1 52 ? -2.984 42.104 21.185 1.00 22.90 47 GLY B O 1
ATOM 869 N N . VAL B 1 53 ? -4.760 43.417 21.670 1.00 22.25 48 VAL B N 1
ATOM 870 C CA . VAL B 1 53 ? -5.749 42.547 21.121 1.00 21.74 48 VAL B CA 1
ATOM 871 C C . VAL B 1 53 ? -6.361 43.125 19.869 1.00 20.99 48 VAL B C 1
ATOM 872 O O . VAL B 1 53 ? -7.283 42.532 19.286 1.00 20.19 48 VAL B O 1
ATOM 876 N N . THR B 1 54 ? -5.797 44.242 19.390 1.00 20.49 49 THR B N 1
ATOM 877 C CA . THR B 1 54 ? -6.089 44.664 18.031 1.00 20.00 49 THR B CA 1
ATOM 878 C C . THR B 1 54 ? -4.810 45.172 17.341 1.00 17.49 49 THR B C 1
ATOM 879 O O . THR B 1 54 ? -3.794 45.395 17.988 1.00 17.42 49 THR B O 1
ATOM 883 N N . GLN B 1 55 ? -4.876 45.261 16.029 1.00 16.67 50 GLN B N 1
ATOM 884 C CA . GLN B 1 55 ? -3.749 45.809 15.232 1.00 16.17 50 GLN B CA 1
ATOM 885 C C . GLN B 1 55 ? -3.385 47.241 15.673 1.00 15.96 50 GLN B C 1
ATOM 886 O O . GLN B 1 55 ? -4.192 48.147 15.637 1.00 15.53 50 GLN B O 1
ATOM 892 N N . GLN B 1 56 ? -2.141 47.455 16.096 1.00 15.96 51 GLN B N 1
ATOM 893 C CA . GLN B 1 56 ? -1.725 48.807 16.453 1.00 16.96 51 GLN B CA 1
ATOM 894 C C . GLN B 1 56 ? -1.655 49.731 15.203 1.00 15.92 51 GLN B C 1
ATOM 895 O O . GLN B 1 56 ? -1.030 49.390 14.179 1.00 14.99 51 GLN B O 1
ATOM 901 N N . THR B 1 57 ? -2.236 50.915 15.307 1.00 14.79 52 THR B N 1
ATOM 902 C CA . THR B 1 57 ? -2.148 51.871 14.209 1.00 14.59 52 THR B CA 1
ATOM 903 C C . THR B 1 57 ? -1.878 53.262 14.761 1.00 15.69 52 THR B C 1
ATOM 904 O O . THR B 1 57 ? -1.991 53.518 15.978 1.00 15.68 52 THR B O 1
ATOM 908 N N . LEU B 1 58 ? -1.575 54.188 13.859 1.00 14.69 53 LEU B N 1
ATOM 909 C CA . LEU B 1 58 ? -1.367 55.604 14.270 1.00 15.07 53 LEU B CA 1
ATOM 910 C C . LEU B 1 58 ? -1.837 56.479 13.134 1.00 14.67 53 LEU B C 1
ATOM 911 O O . LEU B 1 58 ? -1.383 56.276 12.003 1.00 13.83 53 LEU B O 1
ATOM 916 N N . THR B 1 59 ? -2.705 57.444 13.428 1.00 13.61 54 THR B N 1
ATOM 917 C CA . THR B 1 59 ? -3.203 58.429 12.472 1.00 15.32 54 THR B CA 1
ATOM 918 C C . THR B 1 59 ? -2.740 59.772 12.884 1.00 15.19 54 THR B C 1
ATOM 919 O O . THR B 1 59 ? -3.058 60.208 14.012 1.00 15.03 54 THR B O 1
ATOM 923 N N . LEU B 1 60 ? -1.938 60.396 12.022 1.00 14.50 55 LEU B N 1
ATOM 924 C CA . LEU B 1 60 ? -1.412 61.750 12.272 1.00 14.84 55 LEU B CA 1
ATOM 925 C C . LEU B 1 60 ? -2.037 62.779 11.371 1.00 15.05 55 LEU B C 1
ATOM 926 O O . LEU B 1 60 ? -2.135 62.578 10.141 1.00 15.18 55 LEU B O 1
ATOM 931 N N . THR B 1 61 ? -2.501 63.879 11.952 1.00 13.73 56 THR B N 1
ATOM 932 C CA . THR B 1 61 ? -3.063 64.947 11.161 1.00 15.33 56 THR B CA 1
ATOM 933 C C . THR B 1 61 ? -2.088 66.143 11.155 1.00 15.43 56 THR B C 1
ATOM 934 O O . THR B 1 61 ? -1.584 66.544 12.217 1.00 15.62 56 THR B O 1
ATOM 938 N N . PHE B 1 62 ? -1.835 66.681 9.956 1.00 15.81 57 PHE B N 1
ATOM 939 C CA . PHE B 1 62 ? -0.948 67.816 9.766 1.00 16.30 57 PHE B CA 1
ATOM 940 C C . PHE B 1 62 ? -1.780 68.990 9.244 1.00 17.57 57 PHE B C 1
ATOM 941 O O . PHE B 1 62 ? -2.777 68.789 8.493 1.00 17.41 57 PHE B O 1
ATOM 949 N N . ASN B 1 63 ? -1.373 70.208 9.607 1.00 18.10 58 ASN B N 1
ATOM 950 C CA . ASN B 1 63 ? -1.958 71.403 8.968 1.00 20.22 58 ASN B CA 1
ATOM 951 C C . ASN B 1 63 ? -1.406 71.685 7.574 1.00 21.31 58 ASN B C 1
ATOM 952 O O . ASN B 1 63 ? -0.596 70.921 7.036 1.00 21.69 58 ASN B O 1
ATOM 957 N N . SER B 1 64 ? -1.786 72.839 7.003 1.00 23.99 59 SER B N 1
ATOM 958 C CA . SER B 1 64 ? -1.229 73.272 5.712 1.00 26.16 59 SER B CA 1
ATOM 959 C C . SER B 1 64 ? 0.269 73.428 5.623 1.00 26.41 59 SER B C 1
ATOM 960 O O . SER B 1 64 ? 0.796 73.294 4.503 1.00 27.91 59 SER B O 1
ATOM 963 N N . SER B 1 65 ? 0.921 73.804 6.721 1.00 25.52 60 SER B N 1
ATOM 964 C CA . SER B 1 65 ? 2.377 74.060 6.761 1.00 25.53 60 SER B CA 1
ATOM 965 C C . SER B 1 65 ? 3.158 72.814 6.957 1.00 24.78 60 SER B C 1
ATOM 966 O O . SER B 1 65 ? 4.380 72.861 7.125 1.00 25.90 60 SER B O 1
ATOM 969 N N . GLY B 1 66 ? 2.433 71.684 6.923 1.00 25.37 61 GLY B N 1
ATOM 970 C CA . GLY B 1 66 ? 3.019 70.397 7.180 1.00 22.78 61 GLY B CA 1
ATOM 971 C C . GLY B 1 66 ? 3.390 70.224 8.640 1.00 21.84 61 GLY B C 1
ATOM 972 O O . GLY B 1 66 ? 4.360 69.500 8.951 1.00 21.53 61 GLY B O 1
ATOM 973 N N . VAL B 1 67 ? 2.645 70.895 9.534 1.00 19.95 62 VAL B N 1
ATOM 974 C CA . VAL B 1 67 ? 2.874 70.776 10.974 1.00 17.39 62 VAL B CA 1
ATOM 975 C C . VAL B 1 67 ? 1.833 69.847 11.638 1.00 15.24 62 VAL B C 1
ATOM 976 O O . VAL B 1 67 ? 0.578 69.924 11.390 1.00 14.36 62 VAL B O 1
ATOM 980 N N . LEU B 1 68 ? 2.345 68.967 12.487 1.00 15.19 63 LEU B N 1
ATOM 981 C CA . LEU B 1 68 ? 1.520 67.955 13.140 1.00 14.36 63 LEU B CA 1
ATOM 982 C C . LEU B 1 68 ? 0.592 68.587 14.165 1.00 16.07 63 LEU B C 1
ATOM 983 O O . LEU B 1 68 ? 1.060 69.249 15.104 1.00 17.59 63 LEU B O 1
ATOM 988 N N . THR B 1 69 ? -0.720 68.386 14.012 1.00 17.96 64 THR B N 1
ATOM 989 C CA . THR B 1 69 ? -1.658 69.020 14.947 1.00 18.76 64 THR B CA 1
ATOM 990 C C . THR B 1 69 ? -2.413 67.983 15.765 1.00 18.86 64 THR B C 1
ATOM 991 O O . THR B 1 69 ? -2.943 68.327 16.797 1.00 19.22 64 THR B O 1
ATOM 995 N N . ASN B 1 70 ? -2.472 66.712 15.321 1.00 17.13 65 ASN B N 1
ATOM 996 C CA . ASN B 1 70 ? -3.221 65.685 16.050 1.00 16.76 65 ASN B CA 1
ATOM 997 C C . ASN B 1 70 ? -2.546 64.328 15.909 1.00 16.11 65 ASN B C 1
ATOM 998 O O . ASN B 1 70 ? -2.158 63.898 14.782 1.00 14.33 65 ASN B O 1
ATOM 1003 N N . ILE B 1 71 ? -2.379 63.687 17.068 1.00 14.92 66 ILE B N 1
ATOM 1004 C CA . ILE B 1 71 ? -1.871 62.331 17.152 1.00 15.67 66 ILE B CA 1
ATOM 1005 C C . ILE B 1 71 ? -2.983 61.382 17.623 1.00 16.75 66 ILE B C 1
ATOM 1006 O O . ILE B 1 71 ? -3.549 61.543 18.721 1.00 16.53 66 ILE B O 1
ATOM 1011 N N . ASP B 1 72 ? -3.269 60.343 16.833 1.00 17.32 67 ASP B N 1
ATOM 1012 C CA . ASP B 1 72 ? -4.342 59.432 17.224 1.00 18.54 67 ASP B CA 1
ATOM 1013 C C . ASP B 1 72 ? -3.828 57.985 17.205 1.00 18.88 67 ASP B C 1
ATOM 1014 O O . ASP B 1 72 ? -3.738 57.350 16.132 1.00 17.54 67 ASP B O 1
ATOM 1019 N N . ASN B 1 73 ? -3.432 57.519 18.384 1.00 20.06 68 ASN B N 1
ATOM 1020 C CA . ASN B 1 73 ? -2.967 56.130 18.607 1.00 21.02 68 ASN B CA 1
ATOM 1021 C C . ASN B 1 73 ? -4.122 55.197 18.839 1.00 22.59 68 ASN B C 1
ATOM 1022 O O . ASN B 1 73 ? -5.072 55.550 19.558 1.00 23.86 68 ASN B O 1
ATOM 1027 N N . LYS B 1 74 ? -4.061 54.009 18.248 1.00 23.22 69 LYS B N 1
ATOM 1028 C CA . LYS B 1 74 ? -5.035 52.960 18.500 1.00 23.95 69 LYS B CA 1
ATOM 1029 C C . LYS B 1 74 ? -4.251 51.640 18.651 1.00 24.08 69 LYS B C 1
ATOM 1030 O O . LYS B 1 74 ? -3.421 51.297 17.812 1.00 22.22 69 LYS B O 1
ATOM 1036 N N . PRO B 1 75 ? -4.471 50.929 19.758 1.00 25.68 70 PRO B N 1
ATOM 1037 C CA . PRO B 1 75 ? -5.387 51.372 20.821 1.00 26.57 70 PRO B CA 1
ATOM 1038 C C . PRO B 1 75 ? -4.860 52.649 21.534 1.00 28.07 70 PRO B C 1
ATOM 1039 O O . PRO B 1 75 ? -3.695 52.998 21.397 1.00 27.29 70 PRO B O 1
ATOM 1043 N N . ALA B 1 76 ? -5.711 53.348 22.268 1.00 30.35 71 ALA B N 1
ATOM 1044 C CA . ALA B 1 76 ? -5.245 54.526 23.022 1.00 32.60 71 ALA B CA 1
ATOM 1045 C C . ALA B 1 76 ? -4.099 54.199 24.018 1.00 33.63 71 ALA B C 1
ATOM 1046 O O . ALA B 1 76 ? -4.232 53.274 24.804 1.00 34.59 71 ALA B O 1
ATOM 1048 N N . LEU B 1 77 ? -2.985 54.950 23.970 1.00 34.92 72 LEU B N 1
ATOM 1049 C CA . LEU B 1 77 ? -1.831 54.764 24.908 1.00 35.59 72 LEU B CA 1
ATOM 1050 C C . LEU B 1 77 ? -2.232 54.962 26.400 1.00 35.70 72 LEU B C 1
ATOM 1051 O O . LEU B 1 77 ? -2.428 54.002 27.157 1.00 36.17 72 LEU B O 1
ATOM 1056 N N . VAL C 1 10 ? 13.200 35.315 11.310 1.00 43.87 5 VAL C N 1
ATOM 1057 C CA . VAL C 1 10 ? 14.286 35.724 12.251 1.00 43.62 5 VAL C CA 1
ATOM 1058 C C . VAL C 1 10 ? 13.693 35.946 13.653 1.00 43.07 5 VAL C C 1
ATOM 1059 O O . VAL C 1 10 ? 13.854 37.021 14.247 1.00 43.26 5 VAL C O 1
ATOM 1063 N N . SER C 1 11 ? 12.984 34.930 14.154 1.00 42.12 6 SER C N 1
ATOM 1064 C CA . SER C 1 11 ? 12.473 34.907 15.539 1.00 41.04 6 SER C CA 1
ATOM 1065 C C . SER C 1 11 ? 11.567 33.703 15.772 1.00 39.49 6 SER C C 1
ATOM 1066 O O . SER C 1 11 ? 11.027 33.153 14.798 1.00 40.02 6 SER C O 1
ATOM 1069 N N . LYS C 1 12 ? 11.371 33.326 17.050 1.00 37.26 7 LYS C N 1
ATOM 1070 C CA . LYS C 1 12 ? 10.871 31.976 17.408 1.00 34.16 7 LYS C CA 1
ATOM 1071 C C . LYS C 1 12 ? 9.450 31.778 17.949 1.00 32.26 7 LYS C C 1
ATOM 1072 O O . LYS C 1 12 ? 9.029 32.358 18.978 1.00 32.41 7 LYS C O 1
ATOM 1078 N N . ILE C 1 13 ? 8.730 30.941 17.222 1.00 28.22 8 ILE C N 1
ATOM 1079 C CA . ILE C 1 13 ? 7.378 30.590 17.574 1.00 25.84 8 ILE C CA 1
ATOM 1080 C C . ILE C 1 13 ? 7.310 29.072 17.774 1.00 25.47 8 ILE C C 1
ATOM 1081 O O . ILE C 1 13 ? 8.209 28.324 17.304 1.00 24.46 8 ILE C O 1
ATOM 1086 N N . ARG C 1 14 ? 6.302 28.647 18.531 1.00 23.87 9 ARG C N 1
ATOM 1087 C CA . ARG C 1 14 ? 5.954 27.220 18.654 1.00 23.71 9 ARG C CA 1
ATOM 1088 C C . ARG C 1 14 ? 4.436 26.956 18.732 1.00 21.36 9 ARG C C 1
ATOM 1089 O O . ARG C 1 14 ? 3.681 27.754 19.263 1.00 18.17 9 ARG C O 1
ATOM 1097 N N . VAL C 1 15 ? 3.997 25.857 18.160 1.00 21.22 10 VAL C N 1
ATOM 1098 C CA . VAL C 1 15 ? 2.594 25.428 18.266 1.00 21.80 10 VAL C CA 1
ATOM 1099 C C . VAL C 1 15 ? 2.125 25.565 19.723 1.00 20.55 10 VAL C C 1
ATOM 1100 O O . VAL C 1 15 ? 2.923 25.396 20.650 1.00 20.43 10 VAL C O 1
ATOM 1104 N N . GLY C 1 16 ? 0.869 25.928 19.923 1.00 19.98 11 GLY C N 1
ATOM 1105 C CA . GLY C 1 16 ? 0.317 26.171 21.251 1.00 20.40 11 GLY C CA 1
ATOM 1106 C C . GLY C 1 16 ? 0.359 27.622 21.727 1.00 21.09 11 GLY C C 1
ATOM 1107 O O . GLY C 1 16 ? -0.337 27.992 22.650 1.00 20.73 11 GLY C O 1
ATOM 1116 N N . THR C 1 18 ? -0.501 31.598 21.763 1.00 17.38 13 THR C N 1
ATOM 1117 C CA . THR C 1 18 ? -1.739 32.359 21.467 1.00 18.00 13 THR C CA 1
ATOM 1118 C C . THR C 1 18 ? -1.353 33.369 20.396 1.00 16.61 13 THR C C 1
ATOM 1119 O O . THR C 1 18 ? -0.167 33.558 20.110 1.00 14.71 13 THR C O 1
ATOM 1123 N N . GLN C 1 19 ? -2.336 34.031 19.836 1.00 16.65 14 GLN C N 1
ATOM 1124 C CA . GLN C 1 19 ? -2.061 35.071 18.830 1.00 16.45 14 GLN C CA 1
ATOM 1125 C C . GLN C 1 19 ? -1.215 36.227 19.449 1.00 16.71 14 GLN C C 1
ATOM 1126 O O . GLN C 1 19 ? -0.319 36.799 18.798 1.00 15.55 14 GLN C O 1
ATOM 1132 N N . GLN C 1 20 ? -1.476 36.547 20.731 1.00 18.76 15 GLN C N 1
ATOM 1133 C CA . GLN C 1 20 ? -0.682 37.562 21.430 1.00 19.69 15 GLN C CA 1
ATOM 1134 C C . GLN C 1 20 ? 0.790 37.166 21.505 1.00 19.86 15 GLN C C 1
ATOM 1135 O O . GLN C 1 20 ? 1.659 37.971 21.277 1.00 19.95 15 GLN C O 1
ATOM 1141 N N . GLN C 1 21 ? 1.068 35.915 21.848 1.00 19.58 16 GLN C N 1
ATOM 1142 C CA . GLN C 1 21 ? 2.442 35.445 21.857 1.00 18.62 16 GLN C CA 1
ATOM 1143 C C . GLN C 1 21 ? 3.088 35.497 20.467 1.00 17.21 16 GLN C C 1
ATOM 1144 O O . GLN C 1 21 ? 4.226 35.879 20.337 1.00 16.62 16 GLN C O 1
ATOM 1150 N N . VAL C 1 22 ? 2.361 35.087 19.424 1.00 15.58 17 VAL C N 1
ATOM 1151 C CA . VAL C 1 22 ? 2.947 35.080 18.045 1.00 14.71 17 VAL C CA 1
ATOM 1152 C C . VAL C 1 22 ? 3.200 36.533 17.596 1.00 14.88 17 VAL C C 1
ATOM 1153 O O . VAL C 1 22 ? 4.298 36.859 17.069 1.00 15.02 17 VAL C O 1
ATOM 1157 N N . ALA C 1 23 ? 2.251 37.414 17.885 1.00 15.03 18 ALA C N 1
ATOM 1158 C CA . ALA C 1 23 ? 2.358 38.843 17.456 1.00 15.71 18 ALA C CA 1
ATOM 1159 C C . ALA C 1 23 ? 3.536 39.517 18.197 1.00 16.54 18 ALA C C 1
ATOM 1160 O O . ALA C 1 23 ? 4.247 40.365 17.629 1.00 15.05 18 ALA C O 1
ATOM 1162 N N . TYR C 1 24 ? 3.773 39.114 19.455 1.00 17.15 19 TYR C N 1
ATOM 1163 C CA . TYR C 1 24 ? 4.918 39.661 20.181 1.00 19.14 19 TYR C CA 1
ATOM 1164 C C . TYR C 1 24 ? 6.240 39.200 19.529 1.00 19.14 19 TYR C C 1
ATOM 1165 O O . TYR C 1 24 ? 7.214 39.977 19.396 1.00 18.95 19 TYR C O 1
ATOM 1174 N N . ALA C 1 25 ? 6.274 37.940 19.128 1.00 18.85 20 ALA C N 1
ATOM 1175 C CA . ALA C 1 25 ? 7.475 37.343 18.550 1.00 19.70 20 ALA C CA 1
ATOM 1176 C C . ALA C 1 25 ? 7.750 37.829 17.110 1.00 19.82 20 ALA C C 1
ATOM 1177 O O . ALA C 1 25 ? 8.880 38.196 16.787 1.00 20.03 20 ALA C O 1
ATOM 1179 N N . LEU C 1 26 ? 6.725 37.836 16.260 1.00 17.91 21 LEU C N 1
ATOM 1180 C CA . LEU C 1 26 ? 6.907 38.132 14.827 1.00 18.55 21 LEU C CA 1
ATOM 1181 C C . LEU C 1 26 ? 6.304 39.432 14.367 1.00 17.53 21 LEU C C 1
ATOM 1182 O O . LEU C 1 26 ? 6.593 39.846 13.243 1.00 16.83 21 LEU C O 1
ATOM 1187 N N . GLY C 1 27 ? 5.404 39.998 15.177 1.00 16.51 22 GLY C N 1
ATOM 1188 C CA . GLY C 1 27 ? 4.556 41.107 14.746 1.00 14.46 22 GLY C CA 1
ATOM 1189 C C . GLY C 1 27 ? 3.268 40.502 14.229 1.00 13.51 22 GLY C C 1
ATOM 1190 O O . GLY C 1 27 ? 3.169 39.287 14.051 1.00 12.45 22 GLY C O 1
ATOM 1191 N N . THR C 1 28 ? 2.275 41.353 13.962 1.00 12.30 23 THR C N 1
ATOM 1192 C CA . THR C 1 28 ? 1.049 40.914 13.260 1.00 12.17 23 THR C CA 1
ATOM 1193 C C . THR C 1 28 ? 1.432 40.558 11.808 1.00 11.86 23 THR C C 1
ATOM 1194 O O . THR C 1 28 ? 2.474 40.995 11.307 1.00 11.92 23 THR C O 1
ATOM 1198 N N . PRO C 1 29 ? 0.602 39.765 11.116 1.00 11.59 24 PRO C N 1
ATOM 1199 C CA . PRO C 1 29 ? 0.924 39.327 9.748 1.00 10.85 24 PRO C CA 1
ATOM 1200 C C . PRO C 1 29 ? 0.614 40.415 8.678 1.00 11.87 24 PRO C C 1
ATOM 1201 O O . PRO C 1 29 ? -0.096 41.393 8.940 1.00 11.18 24 PRO C O 1
ATOM 1205 N N . LEU C 1 30 ? 1.193 40.246 7.497 1.00 11.06 25 LEU C N 1
ATOM 1206 C CA . LEU C 1 30 ? 0.872 41.174 6.383 1.00 10.14 25 LEU C CA 1
ATOM 1207 C C . LEU C 1 30 ? -0.598 41.027 6.044 1.00 11.88 25 LEU C C 1
ATOM 1208 O O . LEU C 1 30 ? -1.285 42.032 5.803 1.00 10.37 25 LEU C O 1
ATOM 1221 N N . SER C 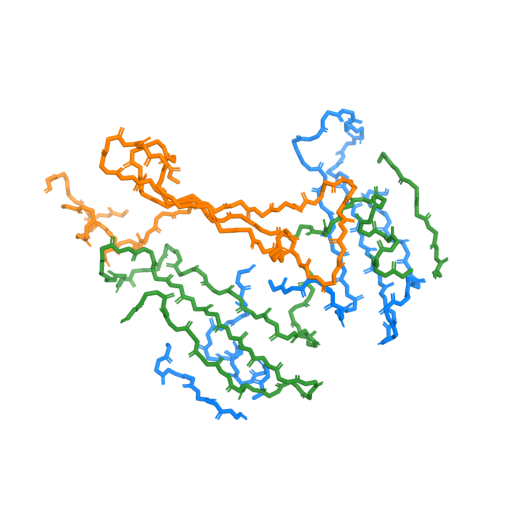1 32 ? -4.461 38.588 6.697 1.00 13.85 27 SER C N 1
ATOM 1222 C CA . SER C 1 32 ? -5.148 37.567 7.456 1.00 14.68 27 SER C CA 1
ATOM 1223 C C . SER C 1 32 ? -6.512 37.374 6.911 1.00 14.20 27 SER C C 1
ATOM 1224 O O . SER C 1 32 ? -7.071 38.228 6.175 1.00 13.41 27 SER C O 1
ATOM 1227 N N . ASP C 1 33 ? -7.098 36.257 7.233 1.00 14.03 28 ASP C N 1
ATOM 1228 C CA . ASP C 1 33 ? -8.397 36.020 6.619 1.00 13.49 28 ASP C CA 1
ATOM 1229 C C . ASP C 1 33 ? -9.479 36.925 7.245 1.00 14.42 28 ASP C C 1
ATOM 1230 O O . ASP C 1 33 ? -9.596 36.976 8.450 1.00 16.23 28 ASP C O 1
ATOM 1235 N N . PRO C 1 34 ? -10.289 37.655 6.447 1.00 13.89 29 PRO C N 1
ATOM 1236 C CA . PRO C 1 34 ? -11.181 38.630 7.082 1.00 13.73 29 PRO C CA 1
ATOM 1237 C C . PRO C 1 34 ? -12.428 37.999 7.805 1.00 14.51 29 PRO C C 1
ATOM 1238 O O . PRO C 1 34 ? -13.024 38.649 8.679 1.00 13.94 29 PRO C O 1
ATOM 1242 N N . PHE C 1 35 ? -12.788 36.766 7.429 1.00 15.47 30 PHE C N 1
ATOM 1243 C CA . PHE C 1 35 ? -13.985 36.111 7.932 1.00 16.87 30 PHE C CA 1
ATOM 1244 C C . PHE C 1 35 ? -13.769 35.720 9.379 1.00 17.76 30 PHE C C 1
ATOM 1245 O O . PHE C 1 35 ? -12.728 35.228 9.731 1.00 20.53 30 PHE C O 1
ATOM 1253 N N . GLY C 1 36 ? -14.749 36.037 10.242 1.00 18.80 31 GLY C N 1
ATOM 1254 C CA . GLY C 1 36 ? -14.613 35.703 11.646 1.00 19.92 31 GLY C CA 1
ATOM 1255 C C . GLY C 1 36 ? -14.052 36.814 12.518 1.00 20.62 31 GLY C C 1
ATOM 1256 O O . GLY C 1 36 ? -14.164 36.730 13.740 1.00 21.65 31 GLY C O 1
ATOM 1257 N N . THR C 1 37 ? -13.487 37.880 11.933 1.00 19.30 32 THR C N 1
ATOM 1258 C CA . THR C 1 37 ? -13.090 38.982 12.764 1.00 18.70 32 THR C CA 1
ATOM 1259 C C . THR C 1 37 ? -14.145 40.080 12.860 1.00 18.00 32 THR C C 1
ATOM 1260 O O . THR C 1 37 ? -15.202 40.048 12.192 1.00 17.45 32 THR C O 1
ATOM 1264 N N . ASN C 1 38 ? -13.860 41.086 13.661 1.00 18.21 33 ASN C N 1
ATOM 1265 C CA . ASN C 1 38 ? -14.859 42.107 14.008 1.00 19.86 33 ASN C CA 1
ATOM 1266 C C . ASN C 1 38 ? -14.762 43.421 13.240 1.00 18.39 33 ASN C C 1
ATOM 1267 O O . ASN C 1 38 ? -15.757 44.173 13.157 1.00 17.85 33 ASN C O 1
ATOM 1272 N N . THR C 1 39 ? -13.584 43.700 12.693 1.00 15.29 34 THR C N 1
ATOM 1273 C CA . THR C 1 39 ? -13.386 45.000 12.022 1.00 15.58 34 THR C CA 1
ATOM 1274 C C . THR C 1 39 ? -12.806 44.819 10.622 1.00 14.59 34 THR C C 1
ATOM 1275 O O . THR C 1 39 ? -11.735 44.193 10.505 1.00 14.07 34 THR C O 1
ATOM 1279 N N . TRP C 1 40 ? -13.540 45.328 9.615 1.00 12.16 35 TRP C N 1
ATOM 1280 C CA . TRP C 1 40 ? -13.098 45.374 8.220 1.00 12.05 35 TRP C CA 1
ATOM 1281 C C . TRP C 1 40 ? -12.860 46.835 7.821 1.00 12.50 35 TRP C C 1
ATOM 1282 O O . TRP C 1 40 ? -13.620 47.743 8.189 1.00 13.20 35 TRP C O 1
ATOM 1293 N N . PHE C 1 41 ? -11.821 47.071 7.027 1.00 11.58 36 PHE C N 1
ATOM 1294 C CA . PHE C 1 41 ? -11.442 48.421 6.635 1.00 11.75 36 PHE C CA 1
ATOM 1295 C C . PHE C 1 41 ? -11.208 48.427 5.140 1.00 11.79 36 PHE C C 1
ATOM 1296 O O . PHE C 1 41 ? -10.370 47.668 4.610 1.00 10.09 36 PHE C O 1
ATOM 1304 N N . TYR C 1 42 ? -12.006 49.244 4.451 1.00 10.15 37 TYR C N 1
ATOM 1305 C CA . TYR C 1 42 ? -11.876 49.418 3.012 1.00 10.66 37 TYR C CA 1
ATOM 1306 C C . TYR C 1 42 ? -11.225 50.756 2.672 1.00 11.66 37 TYR C C 1
ATOM 1307 O O . TYR C 1 42 ? -11.517 51.780 3.283 1.00 11.75 37 TYR C O 1
ATOM 1316 N N . VAL C 1 43 ? -10.333 50.763 1.670 1.00 12.55 38 VAL C N 1
ATOM 1317 C CA . VAL C 1 43 ? -9.8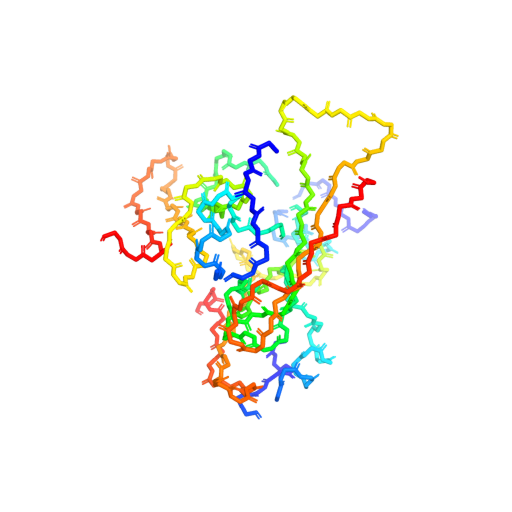22 52.016 1.132 1.00 13.62 38 VAL C CA 1
ATOM 1318 C C . VAL C 1 43 ? -9.963 51.882 -0.375 1.00 14.24 38 VAL C C 1
ATOM 1319 O O . VAL C 1 43 ? -9.288 51.036 -0.991 1.00 13.63 38 VAL C O 1
ATOM 1323 N N . PHE C 1 44 ? -10.876 52.657 -0.951 1.00 15.49 39 PHE C N 1
ATOM 1324 C CA . PHE C 1 44 ? -11.262 52.459 -2.361 1.00 16.39 39 PHE C CA 1
ATOM 1325 C C . PHE C 1 44 ? -10.306 53.193 -3.307 1.00 16.29 39 PHE C C 1
ATOM 1326 O O . PHE C 1 44 ? -10.511 54.363 -3.605 1.00 16.29 39 PHE C O 1
ATOM 1334 N N . ARG C 1 45 ? -9.228 52.509 -3.687 1.00 16.13 40 ARG C N 1
ATOM 1335 C CA . ARG C 1 45 ? -8.181 53.070 -4.557 1.00 15.95 40 ARG C CA 1
ATOM 1336 C C . ARG C 1 45 ? -8.327 52.555 -5.967 1.00 16.07 40 ARG C C 1
ATOM 1337 O O . ARG C 1 45 ? -8.774 51.421 -6.189 1.00 14.87 40 ARG C O 1
ATOM 1345 N N . GLN C 1 46 ? -7.918 53.391 -6.936 1.00 14.37 41 GLN C N 1
ATOM 1346 C CA . GLN C 1 46 ? -7.768 52.993 -8.323 1.00 15.31 41 GLN C CA 1
ATOM 1347 C C . GLN C 1 46 ? -9.129 52.537 -8.848 1.00 17.95 41 GLN C C 1
ATOM 1348 O O . GLN C 1 46 ? -9.233 51.642 -9.711 1.00 19.51 41 GLN C O 1
ATOM 1354 N N . GLN C 1 47 ? -10.164 53.138 -8.283 1.00 19.55 42 GLN C N 1
ATOM 1355 C CA . GLN C 1 47 ? -11.526 52.867 -8.753 1.00 20.96 42 GLN C CA 1
ATOM 1356 C C . GLN C 1 47 ? -12.124 54.145 -9.306 1.00 20.94 42 GLN C C 1
ATOM 1357 O O . GLN C 1 47 ? -12.445 55.074 -8.561 1.00 20.59 42 GLN C O 1
ATOM 1363 N N . PRO C 1 48 ? -12.343 54.175 -10.632 1.00 21.93 43 PRO C N 1
ATOM 1364 C CA . PRO C 1 48 ? -12.959 55.359 -11.243 1.00 21.96 43 PRO C CA 1
ATOM 1365 C C . PRO C 1 48 ? -14.272 55.783 -10.559 1.00 22.85 43 PRO C C 1
ATOM 1366 O O . PRO C 1 48 ? -15.012 54.957 -10.013 1.00 22.93 43 PRO C O 1
ATOM 1370 N N . GLY C 1 49 ? -14.553 57.071 -10.590 1.00 22.17 44 GLY C N 1
ATOM 1371 C CA . GLY C 1 49 ? -15.746 57.615 -9.950 1.00 22.44 44 GLY C CA 1
ATOM 1372 C C . GLY C 1 49 ? -15.572 58.101 -8.519 1.00 22.25 44 GLY C C 1
ATOM 1373 O O . GLY C 1 49 ? -16.544 58.488 -7.853 1.00 22.05 44 GLY C O 1
ATOM 1374 N N . HIS C 1 50 ? -14.316 58.097 -8.041 1.00 20.30 45 HIS C N 1
ATOM 1375 C CA . HIS C 1 50 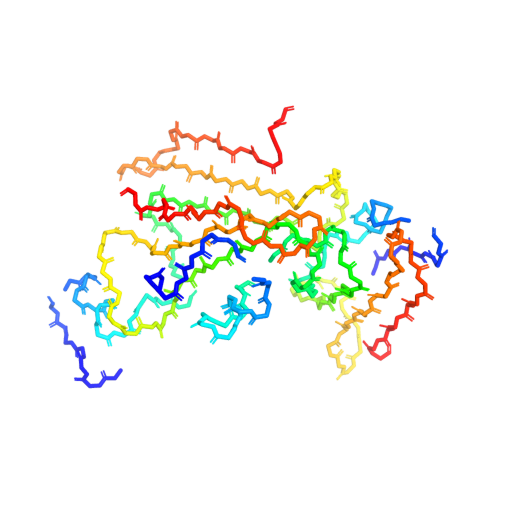? -14.001 58.627 -6.712 1.00 20.23 45 HIS C CA 1
ATOM 1376 C C . HIS C 1 50 ? -14.394 60.098 -6.669 1.00 20.56 45 HIS C C 1
ATOM 1377 O O . HIS C 1 50 ? -14.111 60.876 -7.612 1.00 19.44 45 HIS C O 1
ATOM 1384 N N . GLU C 1 51 ? -15.005 60.485 -5.552 1.00 22.21 46 GLU C N 1
ATOM 1385 C CA . GLU C 1 51 ? -15.419 61.868 -5.311 1.00 23.92 46 GLU C CA 1
ATOM 1386 C C . GLU C 1 51 ? -14.958 62.402 -3.972 1.00 24.20 46 GLU C C 1
ATOM 1387 O O . GLU C 1 51 ? -14.838 61.651 -3.008 1.00 25.05 46 GLU C O 1
ATOM 1393 N N . GLY C 1 52 ? -14.735 63.698 -3.892 1.00 24.35 47 GLY C N 1
ATOM 1394 C CA . GLY C 1 52 ? -14.411 64.301 -2.614 1.00 24.21 47 GLY C CA 1
ATOM 1395 C C . GLY C 1 52 ? -12.987 64.823 -2.524 1.00 23.00 47 GLY C C 1
ATOM 1396 O O . GLY C 1 52 ? -12.163 64.716 -3.457 1.00 22.88 47 GLY C O 1
ATOM 1397 N N . VAL C 1 53 ? -12.698 65.423 -1.392 1.00 22.33 48 VAL C N 1
ATOM 1398 C CA . VAL C 1 53 ? -11.417 66.059 -1.210 1.00 22.04 48 VAL C CA 1
ATOM 1399 C C . VAL C 1 53 ? -10.537 65.213 -0.345 1.00 21.29 48 VAL C C 1
ATOM 1400 O O . VAL C 1 53 ? -9.418 65.624 0.016 1.00 20.41 48 VAL C O 1
ATOM 1404 N N . THR C 1 54 ? -11.038 64.029 0.012 1.00 20.83 49 THR C N 1
ATOM 1405 C CA . THR C 1 54 ? -10.220 63.088 0.753 1.00 19.91 49 THR C CA 1
ATOM 1406 C C . THR C 1 54 ? -10.504 61.649 0.270 1.00 17.61 49 THR C C 1
ATOM 1407 O O . THR C 1 54 ? -11.560 61.347 -0.372 1.00 17.41 49 THR C O 1
ATOM 1411 N N . GLN C 1 55 ? -9.554 60.774 0.552 1.00 17.43 50 GLN C N 1
ATOM 1412 C CA . GLN C 1 55 ? -9.666 59.352 0.177 1.00 15.96 50 GLN C CA 1
ATOM 1413 C C . GLN C 1 55 ? -10.886 58.729 0.858 1.00 16.00 50 GLN C C 1
ATOM 1414 O O . GLN C 1 55 ? -11.039 58.792 2.066 1.00 15.82 50 GLN C O 1
ATOM 1420 N N . GLN C 1 56 ? -11.792 58.200 0.050 1.00 16.05 51 GLN C N 1
ATOM 1421 C CA . GLN C 1 56 ? -12.961 57.468 0.543 1.00 16.79 51 GLN C CA 1
ATOM 1422 C C . GLN C 1 56 ? -12.570 56.154 1.254 1.00 15.90 51 GLN C C 1
ATOM 1423 O O . GLN C 1 56 ? -11.744 55.385 0.739 1.00 15.37 51 GLN C O 1
ATOM 1429 N N . THR C 1 57 ? -13.120 55.934 2.442 1.00 14.70 52 THR C N 1
ATOM 1430 C CA . THR C 1 57 ? -12.842 54.742 3.215 1.00 14.84 52 THR C CA 1
ATOM 1431 C C . THR C 1 57 ? -14.091 54.236 3.867 1.00 15.90 52 THR C C 1
ATOM 1432 O O . THR C 1 57 ? -15.134 54.951 3.856 1.00 15.90 52 THR C O 1
ATOM 1436 N N . LEU C 1 58 ? -14.018 53.012 4.409 1.00 14.89 53 LEU C N 1
ATOM 1437 C CA . LEU C 1 58 ? -15.201 52.435 5.061 1.00 14.66 53 LEU C CA 1
ATOM 1438 C C . LEU C 1 58 ? -14.706 51.509 6.136 1.00 14.97 53 LEU C C 1
ATOM 1439 O O . LEU C 1 58 ? -13.903 50.593 5.862 1.00 13.59 53 LEU C O 1
ATOM 1444 N N . THR C 1 59 ? -15.212 51.696 7.358 1.00 14.08 54 THR C N 1
ATOM 1445 C CA . THR C 1 59 ? -14.910 50.794 8.448 1.00 15.51 54 THR C CA 1
ATOM 1446 C C . THR C 1 59 ? -16.197 50.101 8.888 1.00 15.26 54 THR C C 1
ATOM 1447 O O . THR C 1 59 ? -17.149 50.776 9.271 1.00 15.09 54 THR C O 1
ATOM 1451 N N . LEU C 1 60 ? -16.199 48.778 8.852 1.00 14.48 55 LEU C N 1
ATOM 1452 C CA . LEU C 1 60 ? -17.337 47.970 9.203 1.00 14.60 55 LEU C CA 1
ATOM 1453 C C . LEU C 1 60 ? -17.084 47.201 10.507 1.00 14.96 55 LEU C C 1
ATOM 1454 O O . LEU C 1 60 ? -15.965 46.668 10.730 1.00 14.60 55 LEU C O 1
ATOM 1459 N N . THR C 1 61 ? -18.104 47.173 11.382 1.00 13.59 56 THR C N 1
ATOM 1460 C CA . THR C 1 61 ? -18.005 46.425 12.629 1.00 15.19 56 THR C CA 1
ATOM 1461 C C . THR C 1 61 ? -18.995 45.329 12.563 1.00 15.34 56 THR C C 1
ATOM 1462 O O . THR C 1 61 ? -20.201 45.573 12.209 1.00 14.89 56 THR C O 1
ATOM 1466 N N . PHE C 1 62 ? -18.506 44.120 12.846 1.00 15.36 57 PHE C N 1
ATOM 1467 C CA . PHE C 1 62 ? -19.334 42.929 12.912 1.00 16.41 57 PHE C CA 1
ATOM 1468 C C . PHE C 1 62 ? -19.380 42.379 14.333 1.00 17.27 57 PHE C C 1
ATOM 1469 O O . PHE C 1 62 ? -18.419 42.435 15.059 1.00 16.89 57 PHE C O 1
ATOM 1477 N N . ASN C 1 63 ? -20.501 41.775 14.719 1.00 18.23 58 ASN C N 1
ATOM 1478 C CA . ASN C 1 63 ? -20.525 41.143 16.063 1.00 19.90 58 ASN C CA 1
ATOM 1479 C C . ASN C 1 63 ? -19.864 39.726 16.091 1.00 21.26 58 ASN C C 1
ATOM 1480 O O . ASN C 1 63 ? -19.324 39.278 15.052 1.00 21.76 58 ASN C O 1
ATOM 1485 N N . SER C 1 64 ? -19.960 38.999 17.218 1.00 23.76 59 SER C N 1
ATOM 1486 C CA . SER C 1 64 ? -19.296 37.677 17.344 1.00 26.17 59 SER C CA 1
ATOM 1487 C C . SER C 1 64 ? -19.841 36.678 16.359 1.00 26.37 59 SER C C 1
ATOM 1488 O O . SER C 1 64 ? -19.198 35.680 16.065 1.00 27.74 59 SER C O 1
ATOM 1491 N N . SER C 1 65 ? -21.054 36.939 15.872 1.00 25.16 60 SER C N 1
ATOM 1492 C CA . SER C 1 65 ? -21.733 36.035 14.914 1.00 25.29 60 SER C CA 1
ATOM 1493 C C . SER C 1 65 ? -21.503 36.373 13.446 1.00 24.68 60 SER C C 1
ATOM 1494 O O . SER C 1 65 ? -21.993 35.657 12.558 1.00 25.31 60 SER C O 1
ATOM 1497 N N . GLY C 1 66 ? -20.810 37.479 13.164 1.00 22.45 61 GLY C N 1
ATOM 1498 C CA . GLY C 1 66 ? -20.474 37.795 11.806 1.00 20.62 61 GLY C CA 1
ATOM 1499 C C . GLY C 1 66 ? -21.516 38.623 11.110 1.00 19.24 61 GLY C C 1
ATOM 1500 O O . GLY C 1 66 ? -21.567 38.659 9.884 1.00 19.82 61 GLY C O 1
ATOM 1501 N N . VAL C 1 67 ? -22.320 39.354 11.893 1.00 17.61 62 VAL C N 1
ATOM 1502 C CA . VAL C 1 67 ? -23.361 40.172 11.322 1.00 16.94 62 VAL C CA 1
ATOM 1503 C C . VAL C 1 67 ? -22.990 41.627 11.470 1.00 15.61 62 VAL C C 1
ATOM 1504 O O . VAL C 1 67 ? -22.499 42.052 12.533 1.00 15.50 62 VAL C O 1
ATOM 1508 N N . LEU C 1 68 ? -23.241 42.406 10.440 1.00 15.23 63 LEU C N 1
ATOM 1509 C CA . LEU C 1 68 ? -22.868 43.799 10.426 1.00 16.05 63 LEU C CA 1
ATOM 1510 C C . LEU C 1 68 ? -23.724 44.683 11.385 1.00 16.77 63 LEU C C 1
ATOM 1511 O O . LEU C 1 68 ? -24.954 44.708 11.286 1.00 16.93 63 LEU C O 1
ATOM 1516 N N . THR C 1 69 ? -23.060 45.428 12.268 1.00 17.46 64 THR C N 1
ATOM 1517 C CA . THR C 1 69 ? -23.766 46.262 13.230 1.00 16.79 64 THR C CA 1
ATOM 1518 C C . THR C 1 69 ? -23.446 47.720 13.160 1.00 17.83 64 THR C C 1
ATOM 1519 O O . THR C 1 69 ? -24.156 48.490 13.815 1.00 17.82 64 THR C O 1
ATOM 1523 N N . ASN C 1 70 ? -22.369 48.135 12.455 1.00 16.14 65 ASN C N 1
ATOM 1524 C CA . ASN C 1 70 ? -22.053 49.521 12.309 1.00 17.80 65 ASN C CA 1
ATOM 1525 C C . ASN C 1 70 ? -21.325 49.739 11.000 1.00 18.50 65 ASN C C 1
ATOM 1526 O O . ASN C 1 70 ? -20.343 49.043 10.685 1.00 17.30 65 ASN C O 1
ATOM 1531 N N . ILE C 1 71 ? -21.757 50.778 10.309 1.00 19.08 66 ILE C N 1
ATOM 1532 C CA . ILE C 1 71 ? -21.168 51.210 9.049 1.00 19.12 66 ILE C CA 1
ATOM 1533 C C . ILE C 1 71 ? -20.609 52.595 9.320 1.00 20.95 66 ILE C C 1
ATOM 1534 O O . ILE C 1 71 ? -21.363 53.513 9.683 1.00 20.59 66 ILE C O 1
ATOM 1539 N N . ASP C 1 72 ? -19.284 52.748 9.168 1.00 20.90 67 ASP C N 1
ATOM 1540 C CA . ASP C 1 72 ? -18.653 54.007 9.412 1.00 22.70 67 ASP C CA 1
ATOM 1541 C C . ASP C 1 72 ? -18.022 54.496 8.114 1.00 24.25 67 ASP C C 1
ATOM 1542 O O . ASP C 1 72 ? -17.016 53.928 7.678 1.00 21.30 67 ASP C O 1
ATOM 1547 N N . ASN C 1 73 ? -18.623 55.517 7.510 1.00 27.36 68 ASN C N 1
ATOM 1548 C CA . ASN C 1 73 ? -18.180 56.085 6.217 1.00 33.08 68 ASN C CA 1
ATOM 1549 C C . ASN C 1 73 ? -17.284 57.292 6.413 1.00 36.74 68 ASN C C 1
ATOM 1550 O O . ASN C 1 73 ? -16.728 57.824 5.439 1.00 36.91 68 ASN C O 1
ATOM 1555 N N . LYS C 1 74 ? -17.119 57.733 7.658 1.00 41.76 69 LYS C N 1
ATOM 1556 C CA . LYS C 1 74 ? -16.225 58.871 7.929 1.00 46.30 69 LYS C CA 1
ATOM 1557 C C . LYS C 1 74 ? -14.948 58.652 7.117 1.00 48.55 69 LYS C C 1
ATOM 1558 O O . LYS C 1 74 ? -14.228 57.678 7.375 1.00 49.09 69 LYS C O 1
ATOM 1564 N N . PRO C 1 75 ? -14.667 59.545 6.140 1.00 51.03 70 PRO C N 1
ATOM 1565 C CA . PRO C 1 75 ? -15.374 60.808 5.692 1.00 52.63 70 PRO C CA 1
ATOM 1566 C C . PRO C 1 75 ? -16.828 60.743 5.065 1.00 53.92 70 PRO C C 1
ATOM 1567 O O . PRO C 1 75 ? -17.041 60.009 4.097 1.00 54.82 70 PRO C O 1
ATOM 1571 N N . ALA C 1 76 ? -17.829 61.481 5.572 1.00 54.90 71 ALA C N 1
ATOM 1572 C CA . ALA C 1 76 ? -17.819 62.299 6.798 1.00 55.63 71 ALA C CA 1
ATOM 1573 C C . ALA C 1 76 ? -19.216 62.913 6.985 1.00 56.31 71 ALA C C 1
ATOM 1574 O O . ALA C 1 76 ? -19.941 63.160 6.010 1.00 56.52 71 ALA C O 1
#

Organism: Escherichia coli (strain K12) (NCBI:txid83333)